Protein AF-A0A535QFC2-F1 (afdb_monomer_lite)

Radius of gyration: 50.83 Å; chains: 1; bounding box: 88×90×139 Å

Structure (mmCIF, N/CA/C/O backbone):
data_AF-A0A535QFC2-F1
#
_entry.id   AF-A0A535QFC2-F1
#
loop_
_atom_site.group_PDB
_atom_site.id
_atom_site.type_symbol
_atom_site.label_atom_id
_atom_site.label_alt_id
_atom_site.label_comp_id
_atom_site.label_asym_id
_atom_site.label_entity_id
_atom_site.label_seq_id
_atom_site.pdbx_PDB_ins_code
_atom_site.Cartn_x
_atom_site.Cartn_y
_atom_site.Cartn_z
_atom_site.occupancy
_atom_site.B_iso_or_equiv
_atom_site.auth_seq_id
_atom_site.auth_comp_id
_atom_site.auth_asym_id
_atom_site.auth_atom_id
_atom_site.pdbx_PDB_model_num
ATOM 1 N N . MET A 1 1 ? 22.454 36.620 35.838 1.00 45.84 1 MET A N 1
ATOM 2 C CA . MET A 1 1 ? 21.691 35.402 35.489 1.00 45.84 1 MET A CA 1
ATOM 3 C C . MET A 1 1 ? 22.697 34.265 35.362 1.00 45.84 1 MET A C 1
ATOM 5 O O . MET A 1 1 ? 23.388 34.184 34.358 1.00 45.84 1 MET A O 1
ATOM 9 N N . SER A 1 2 ? 22.890 33.493 36.435 1.00 39.50 2 SER A N 1
ATOM 10 C CA . SER A 1 2 ? 23.859 32.388 36.482 1.00 39.50 2 SER A CA 1
ATOM 11 C C . SER A 1 2 ? 23.284 31.151 35.800 1.00 39.50 2 SER A C 1
ATOM 13 O O . SER A 1 2 ? 22.205 30.698 36.181 1.00 39.50 2 SER A O 1
ATOM 15 N N . LEU A 1 3 ? 24.011 30.582 34.835 1.00 44.97 3 LEU A N 1
ATOM 16 C CA . LEU A 1 3 ? 23.719 29.242 34.333 1.00 44.97 3 LEU A CA 1
ATOM 17 C C . LEU A 1 3 ? 24.035 28.217 35.428 1.00 44.97 3 LEU A C 1
ATOM 19 O O . LEU A 1 3 ? 25.185 28.054 35.836 1.00 44.97 3 LEU A O 1
ATOM 23 N N . ARG A 1 4 ? 22.996 27.525 35.904 1.00 45.00 4 ARG A N 1
ATOM 24 C CA . ARG A 1 4 ? 23.126 26.306 36.707 1.00 45.00 4 ARG A CA 1
ATOM 25 C C . ARG A 1 4 ? 23.745 25.209 35.842 1.00 45.00 4 ARG A C 1
ATOM 27 O O . ARG A 1 4 ? 23.166 24.823 34.832 1.00 45.00 4 ARG A O 1
ATOM 34 N N . GLN A 1 5 ? 24.888 24.688 36.274 1.00 43.81 5 GLN A N 1
ATOM 35 C CA . GLN A 1 5 ? 25.444 23.427 35.791 1.00 43.81 5 GLN A CA 1
ATOM 36 C C . GLN A 1 5 ? 24.537 22.272 36.247 1.00 43.81 5 GLN A C 1
ATOM 38 O O . GLN A 1 5 ? 24.224 22.162 37.432 1.00 43.81 5 GLN A O 1
ATOM 43 N N . GLN A 1 6 ? 24.103 21.427 35.310 1.00 44.97 6 GLN A N 1
ATOM 44 C CA . GLN A 1 6 ? 23.508 20.121 35.604 1.00 44.97 6 GLN A CA 1
ATOM 45 C C . GLN A 1 6 ? 24.644 19.103 35.811 1.00 44.97 6 GLN A C 1
ATOM 47 O O . GLN A 1 6 ? 25.472 18.955 34.912 1.00 44.97 6 GLN A O 1
ATOM 52 N N . PRO A 1 7 ? 24.722 18.398 36.952 1.00 44.94 7 PRO A N 1
ATOM 53 C CA . PRO A 1 7 ? 25.646 17.283 37.119 1.00 44.94 7 PRO A CA 1
ATOM 54 C C . PRO A 1 7 ? 24.982 15.975 36.661 1.00 44.94 7 PRO A C 1
ATOM 56 O O . PRO A 1 7 ? 23.850 15.704 37.057 1.00 44.94 7 PRO A O 1
ATOM 59 N N . GLY A 1 8 ? 25.682 15.143 35.875 1.00 55.81 8 GLY A N 1
ATOM 60 C CA . GLY A 1 8 ? 25.287 13.732 35.729 1.00 55.81 8 GLY A CA 1
ATOM 61 C C . GLY A 1 8 ? 25.440 13.030 34.376 1.00 55.81 8 GLY A C 1
ATOM 62 O O . GLY A 1 8 ? 24.736 12.048 34.170 1.00 55.81 8 GLY A O 1
ATOM 63 N N . VAL A 1 9 ? 26.328 13.450 33.466 1.00 53.16 9 VAL A N 1
ATOM 64 C CA . VAL A 1 9 ? 26.650 12.634 32.274 1.00 53.16 9 VAL A CA 1
ATOM 65 C C . VAL A 1 9 ? 28.006 11.948 32.477 1.00 53.16 9 VAL A C 1
ATOM 67 O O . VAL A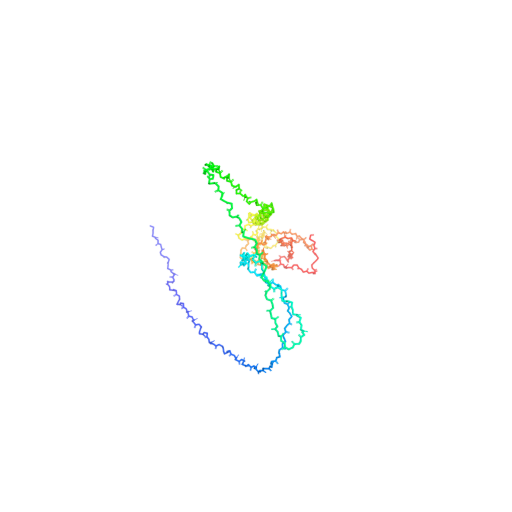 1 9 ? 29.020 12.646 32.530 1.00 53.16 9 VAL A O 1
ATOM 70 N N . PRO A 1 10 ? 28.074 10.612 32.613 1.00 50.28 10 PRO A N 1
ATOM 71 C CA . PRO A 1 10 ? 29.351 9.907 32.629 1.00 50.28 10 PRO A CA 1
ATOM 72 C C . PRO A 1 10 ? 30.029 10.015 31.252 1.00 50.28 10 PRO A C 1
ATOM 74 O O . PRO A 1 10 ? 29.463 9.631 30.234 1.00 50.28 10 PRO A O 1
ATOM 77 N N . THR A 1 11 ? 31.256 10.539 31.221 1.00 58.59 11 THR A N 1
ATOM 78 C CA . THR A 1 11 ? 32.071 10.784 30.013 1.00 58.59 11 THR A CA 1
ATOM 79 C C . THR A 1 11 ? 32.926 9.587 29.584 1.00 58.59 11 THR A C 1
ATOM 81 O O . THR A 1 11 ? 33.868 9.740 28.808 1.00 58.59 11 THR A O 1
ATOM 84 N N . THR A 1 12 ? 32.604 8.379 30.047 1.00 49.06 12 THR A N 1
ATOM 85 C CA . THR A 1 12 ? 33.415 7.187 29.776 1.00 49.06 12 THR A CA 1
ATOM 86 C C . THR A 1 12 ? 32.622 6.187 28.947 1.00 49.06 12 THR A C 1
ATOM 88 O O . THR A 1 12 ? 31.741 5.497 29.454 1.00 49.06 12 THR A O 1
ATOM 91 N N . PHE A 1 13 ? 32.956 6.099 27.660 1.00 47.53 13 PHE A N 1
ATOM 92 C CA . PHE A 1 13 ? 32.515 5.004 26.800 1.00 47.53 13 PHE A CA 1
ATOM 93 C C . PHE A 1 13 ? 33.152 3.686 27.281 1.00 47.53 13 PHE A C 1
ATOM 95 O O . PHE A 1 13 ? 34.358 3.672 27.548 1.00 47.53 13 PHE A O 1
ATOM 102 N N . PRO A 1 14 ? 32.404 2.573 27.386 1.00 53.91 14 PRO A N 1
ATOM 103 C CA . PRO A 1 14 ? 33.004 1.279 27.690 1.00 53.91 14 PRO A CA 1
ATOM 104 C C . PRO A 1 14 ? 33.952 0.850 26.554 1.00 53.91 14 PRO A C 1
ATOM 106 O O . PRO A 1 14 ? 33.694 1.161 25.385 1.00 53.91 14 PRO A O 1
ATOM 109 N N . PRO A 1 15 ? 35.051 0.134 26.858 1.00 48.47 15 PRO A N 1
ATOM 110 C CA . PRO A 1 15 ? 35.967 -0.345 25.833 1.00 48.47 15 PRO A CA 1
ATOM 111 C C . PRO A 1 15 ? 35.240 -1.297 24.875 1.00 48.47 15 PRO A C 1
ATOM 113 O O . PRO A 1 15 ? 34.571 -2.240 25.298 1.00 48.47 15 PRO A O 1
ATOM 116 N N . ARG A 1 16 ? 35.388 -1.049 23.567 1.00 43.00 16 ARG A N 1
ATOM 117 C CA . ARG A 1 16 ? 34.938 -1.957 22.506 1.00 43.00 16 ARG A CA 1
ATOM 118 C C . ARG A 1 16 ? 35.621 -3.312 22.696 1.00 43.00 16 ARG A C 1
ATOM 120 O O . ARG A 1 16 ? 36.822 -3.432 22.472 1.00 43.00 16 ARG A O 1
ATOM 127 N N . TYR A 1 17 ? 34.853 -4.331 23.064 1.00 42.38 17 TYR A N 1
ATOM 128 C CA . TYR A 1 17 ? 35.299 -5.716 22.976 1.00 42.38 17 TYR A CA 1
ATOM 129 C C . TYR A 1 17 ? 35.333 -6.106 21.492 1.00 42.38 17 TYR A C 1
ATOM 131 O O . TYR A 1 17 ? 34.324 -6.483 20.904 1.00 42.38 17 TYR A O 1
ATOM 139 N N . THR A 1 18 ? 36.490 -5.976 20.847 1.00 47.78 18 THR A N 1
ATOM 140 C CA . THR A 1 18 ? 36.739 -6.635 19.561 1.00 47.78 18 THR A CA 1
ATOM 141 C C . THR A 1 18 ? 37.086 -8.088 19.840 1.00 47.78 18 THR A C 1
ATOM 143 O O . THR A 1 18 ? 38.256 -8.442 19.986 1.00 47.78 18 THR A O 1
ATOM 146 N N . GLN A 1 19 ? 36.071 -8.941 19.937 1.00 41.81 19 GLN A N 1
ATOM 147 C CA . GLN A 1 19 ? 36.279 -10.381 19.901 1.00 41.81 19 GLN A CA 1
ATOM 148 C C . GLN A 1 19 ? 36.533 -10.775 18.440 1.00 41.81 19 GLN A C 1
ATOM 150 O O . GLN A 1 19 ? 35.609 -10.957 17.652 1.00 41.81 19 GLN A O 1
ATOM 155 N N . ARG A 1 20 ? 37.809 -10.849 18.044 1.00 39.12 20 ARG A N 1
ATOM 156 C CA . ARG A 1 20 ? 38.205 -11.557 16.821 1.00 39.12 20 ARG A CA 1
ATOM 157 C C . ARG A 1 20 ? 37.915 -13.036 17.063 1.00 39.12 20 ARG A C 1
ATOM 159 O O . ARG A 1 20 ? 38.663 -13.699 17.775 1.00 39.12 20 ARG A O 1
ATOM 166 N N . ALA A 1 21 ? 36.815 -13.537 16.512 1.00 41.53 21 ALA A N 1
ATOM 167 C CA . ALA A 1 21 ? 36.605 -14.969 16.397 1.00 41.53 21 ALA A CA 1
ATOM 168 C C . ALA A 1 21 ? 37.690 -15.530 15.466 1.00 41.53 21 ALA A C 1
ATOM 170 O O . ALA A 1 21 ? 37.762 -15.173 14.290 1.00 41.53 21 ALA A O 1
ATOM 171 N N . THR A 1 22 ? 38.572 -16.365 16.008 1.00 43.81 22 THR A N 1
ATOM 172 C CA . THR A 1 22 ? 39.478 -17.187 15.209 1.00 43.81 22 THR A CA 1
ATOM 173 C C . THR A 1 22 ? 38.619 -18.207 14.473 1.00 43.81 22 THR A C 1
ATOM 175 O O . THR A 1 22 ? 38.091 -19.130 15.089 1.00 43.81 22 THR A O 1
ATOM 178 N N . VAL A 1 23 ? 38.430 -18.018 13.167 1.00 41.94 23 VAL A N 1
ATOM 179 C CA . VAL A 1 23 ? 37.814 -19.033 12.308 1.00 41.94 23 VAL A CA 1
ATOM 180 C C . VAL A 1 23 ? 38.771 -20.221 12.276 1.00 41.94 23 VAL A C 1
ATOM 182 O O . VAL A 1 23 ? 39.882 -20.130 11.757 1.00 41.94 23 VAL A O 1
ATOM 185 N N . ARG A 1 24 ? 38.356 -21.311 12.918 1.00 34.09 24 ARG A N 1
ATOM 186 C CA . ARG A 1 24 ? 38.995 -22.622 12.832 1.00 34.09 24 ARG A CA 1
ATOM 187 C C . ARG A 1 24 ? 38.741 -23.155 11.414 1.00 34.09 24 ARG A C 1
ATOM 189 O O . ARG A 1 24 ? 37.575 -23.179 11.025 1.00 34.09 24 ARG A O 1
ATOM 196 N N . PRO A 1 25 ? 39.766 -23.547 10.638 1.00 40.94 25 PRO A N 1
ATOM 197 C CA . PRO A 1 25 ? 39.540 -24.250 9.383 1.00 40.94 25 PRO A CA 1
ATOM 198 C C . PRO A 1 25 ? 38.796 -25.546 9.695 1.00 40.94 25 PRO A C 1
ATOM 200 O O . PRO A 1 25 ? 39.191 -26.287 10.595 1.00 40.94 25 PRO A O 1
ATOM 203 N N . GLN A 1 26 ? 37.672 -25.742 9.021 1.00 41.34 26 GLN A N 1
ATOM 204 C CA . GLN A 1 26 ? 36.882 -26.957 9.084 1.00 41.34 26 GLN A CA 1
ATOM 205 C C . GLN A 1 26 ? 37.482 -27.910 8.051 1.00 41.34 26 GLN A C 1
ATOM 207 O O . GLN A 1 26 ? 37.656 -27.516 6.898 1.00 41.34 26 GLN A O 1
ATOM 212 N N . ASP A 1 27 ? 37.869 -29.097 8.513 1.00 40.25 27 ASP A N 1
ATOM 213 C CA . ASP A 1 27 ? 38.464 -30.162 7.715 1.00 40.25 27 ASP A CA 1
ATOM 214 C C . ASP A 1 27 ? 37.590 -30.443 6.482 1.00 40.25 27 ASP A C 1
ATOM 216 O O . ASP A 1 27 ? 36.407 -30.765 6.594 1.00 40.25 27 ASP A O 1
ATOM 220 N N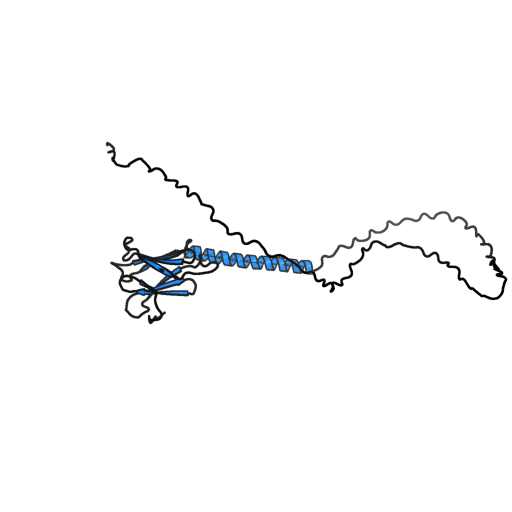 . THR A 1 28 ? 38.161 -30.233 5.298 1.00 40.25 28 THR A N 1
ATOM 221 C CA . THR A 1 28 ? 37.613 -30.703 4.029 1.00 40.25 28 THR A CA 1
ATOM 222 C C . THR A 1 28 ? 38.045 -32.147 3.865 1.00 40.25 28 THR A C 1
ATOM 224 O O . THR A 1 28 ? 39.222 -32.399 3.611 1.00 40.25 28 THR A O 1
ATOM 227 N N . ASP A 1 29 ? 37.105 -33.072 4.035 1.00 42.94 29 ASP A N 1
ATOM 228 C CA . ASP A 1 29 ? 37.303 -34.469 3.673 1.00 42.94 29 ASP A CA 1
ATOM 229 C C . ASP A 1 29 ? 37.533 -34.563 2.157 1.00 42.94 29 ASP A C 1
ATOM 231 O O . ASP A 1 29 ? 36.712 -34.145 1.337 1.00 42.94 29 ASP A O 1
ATOM 235 N N . GLU A 1 30 ? 38.721 -35.052 1.819 1.00 41.81 30 GLU A N 1
ATOM 236 C CA . GLU A 1 30 ? 39.221 -35.336 0.483 1.00 41.81 30 GLU A CA 1
ATOM 237 C C . GLU A 1 30 ? 38.623 -36.669 -0.002 1.00 41.81 30 GLU A C 1
ATOM 239 O O . GLU A 1 30 ? 38.933 -37.725 0.550 1.00 41.81 30 GLU A O 1
ATOM 244 N N . GLU A 1 31 ? 37.796 -36.650 -1.052 1.00 41.88 31 GLU A N 1
ATOM 245 C CA . GLU A 1 31 ? 37.509 -37.847 -1.856 1.00 41.88 31 GLU A CA 1
ATOM 246 C C . GLU A 1 31 ? 38.276 -37.758 -3.188 1.00 41.88 31 GLU A C 1
ATOM 248 O O . GLU A 1 31 ? 37.936 -37.009 -4.103 1.00 41.88 31 GLU A O 1
ATOM 253 N N . GLU A 1 32 ? 39.371 -38.515 -3.226 1.00 49.53 32 GLU A N 1
ATOM 254 C CA . GLU A 1 32 ? 40.284 -38.814 -4.341 1.00 49.53 32 GLU A CA 1
ATOM 255 C C . GLU A 1 32 ? 39.769 -40.066 -5.125 1.00 49.53 32 GLU A C 1
ATOM 257 O O . GLU A 1 32 ? 38.772 -40.674 -4.731 1.00 49.53 32 GLU A O 1
ATOM 262 N N . PRO A 1 33 ? 40.359 -40.471 -6.269 1.00 48.19 33 PRO A N 1
ATOM 263 C CA . PRO A 1 33 ? 39.671 -40.581 -7.550 1.00 48.19 33 PRO A CA 1
ATOM 264 C C . PRO A 1 33 ? 39.636 -42.023 -8.094 1.00 48.19 33 PRO A C 1
ATOM 266 O O . PRO A 1 33 ? 40.366 -42.908 -7.650 1.00 48.19 33 PRO A O 1
ATOM 269 N N . TYR A 1 34 ? 38.857 -42.254 -9.153 1.00 41.78 34 TYR A N 1
ATOM 270 C CA . TYR A 1 34 ? 38.936 -43.494 -9.933 1.00 41.78 34 TYR A CA 1
ATOM 271 C C . TYR A 1 34 ? 39.256 -43.188 -11.406 1.00 41.78 34 TYR A C 1
ATOM 273 O O . TYR A 1 34 ? 38.403 -42.708 -12.149 1.00 41.78 34 TYR A O 1
ATOM 281 N N . GLY A 1 35 ? 40.499 -43.472 -11.816 1.00 36.59 35 GLY A N 1
ATOM 282 C CA . GLY A 1 35 ? 40.846 -43.882 -13.191 1.00 36.59 35 GLY A CA 1
ATOM 283 C C . GLY A 1 35 ? 40.637 -45.402 -13.337 1.00 36.59 35 GLY A C 1
ATOM 284 O O . GLY A 1 35 ? 40.524 -46.090 -12.325 1.00 36.59 35 GLY A O 1
ATOM 285 N N . TYR A 1 36 ? 40.555 -46.027 -14.512 1.00 41.72 36 TYR A N 1
ATOM 286 C CA . TYR A 1 36 ? 41.182 -45.747 -15.806 1.00 41.72 36 TYR A CA 1
ATOM 287 C C . TYR A 1 36 ? 40.453 -46.508 -16.952 1.00 41.72 36 TYR A C 1
ATOM 289 O O . TYR A 1 36 ? 39.884 -47.570 -16.709 1.00 41.72 36 TYR A O 1
ATOM 297 N N . ASP A 1 37 ? 40.585 -45.954 -18.168 1.00 45.06 37 ASP A N 1
ATOM 298 C CA . ASP A 1 37 ? 40.720 -46.567 -19.512 1.00 45.06 37 ASP A CA 1
ATOM 299 C C . ASP A 1 37 ? 39.597 -47.374 -20.196 1.00 45.06 37 ASP A C 1
ATOM 301 O O . ASP A 1 37 ? 39.159 -48.408 -19.707 1.00 45.06 37 ASP A O 1
ATOM 305 N N . GLN A 1 38 ? 39.248 -46.970 -21.432 1.00 40.25 38 GLN A N 1
ATOM 306 C CA . GLN A 1 38 ? 39.580 -47.726 -22.658 1.00 40.25 38 GLN A CA 1
ATOM 307 C C . GLN A 1 38 ? 39.243 -46.899 -23.920 1.00 40.25 38 GLN A C 1
ATOM 309 O O . GLN A 1 38 ? 38.146 -46.364 -24.066 1.00 40.25 38 GLN A O 1
ATOM 314 N N . GLU A 1 39 ? 40.212 -46.835 -24.830 1.00 47.03 39 GLU A N 1
ATOM 315 C CA . GLU A 1 39 ? 40.135 -46.370 -26.218 1.00 47.03 39 GLU A CA 1
ATOM 316 C C . GLU A 1 39 ? 39.015 -47.057 -27.025 1.00 47.03 39 GLU A C 1
ATOM 318 O O . GLU A 1 39 ? 38.857 -48.277 -26.960 1.00 47.03 39 GLU A O 1
ATOM 323 N N . ALA A 1 40 ? 38.319 -46.286 -27.862 1.00 45.34 40 ALA A N 1
ATOM 324 C CA . ALA A 1 40 ? 37.764 -46.762 -29.124 1.00 45.34 40 ALA A CA 1
ATOM 325 C C . ALA A 1 40 ? 37.635 -45.570 -30.082 1.00 45.34 40 ALA A C 1
ATOM 327 O O . ALA A 1 40 ? 36.964 -44.583 -29.774 1.00 45.34 40 ALA A O 1
ATOM 328 N N . ASP A 1 41 ? 38.350 -45.684 -31.202 1.00 48.41 41 ASP A N 1
ATOM 329 C CA . ASP A 1 41 ? 38.116 -44.975 -32.457 1.00 48.41 41 ASP A CA 1
ATOM 330 C C . ASP A 1 41 ? 36.620 -44.855 -32.754 1.00 48.41 41 ASP A C 1
ATOM 332 O O . ASP A 1 41 ? 35.898 -45.820 -32.536 1.00 48.41 41 ASP A O 1
ATOM 336 N N . ASP A 1 42 ? 36.204 -43.720 -33.314 1.00 48.97 42 ASP A N 1
ATOM 337 C CA . ASP A 1 42 ? 35.115 -43.651 -34.291 1.00 48.97 42 ASP A CA 1
ATOM 338 C C . ASP A 1 42 ? 35.266 -42.348 -35.086 1.00 48.97 42 ASP A C 1
ATOM 340 O O . ASP A 1 42 ? 34.867 -41.249 -34.687 1.00 48.97 42 ASP A O 1
ATOM 344 N N . ASP A 1 43 ? 35.923 -42.504 -36.226 1.00 47.75 43 ASP A N 1
ATOM 345 C CA . ASP A 1 43 ? 36.102 -41.503 -37.256 1.00 47.75 43 ASP A CA 1
ATOM 346 C C . ASP A 1 43 ? 34.785 -41.182 -37.979 1.00 47.75 43 ASP A C 1
ATOM 348 O O . ASP A 1 43 ? 33.907 -42.028 -38.139 1.00 47.75 43 ASP A O 1
ATOM 352 N N . ALA A 1 44 ? 34.794 -40.002 -38.603 1.00 46.06 44 ALA A N 1
ATOM 353 C CA . ALA A 1 44 ? 34.105 -39.672 -39.852 1.00 46.06 44 ALA A CA 1
ATOM 354 C C . ALA A 1 44 ? 32.604 -39.331 -39.799 1.00 46.06 44 ALA A C 1
ATOM 356 O O . ALA A 1 44 ? 31.795 -40.066 -39.262 1.00 46.06 44 ALA A O 1
ATOM 357 N N . TYR A 1 45 ? 32.282 -38.186 -40.415 1.00 46.47 45 TYR A N 1
ATOM 358 C CA . TYR A 1 45 ? 31.112 -37.812 -41.238 1.00 46.47 45 TYR A CA 1
ATOM 359 C C . TYR A 1 45 ? 30.945 -36.288 -41.075 1.00 46.47 45 TYR A C 1
ATOM 361 O O . TYR A 1 45 ? 30.437 -35.798 -40.076 1.00 46.47 45 TYR A O 1
ATOM 369 N N . ASP A 1 46 ? 31.632 -35.488 -41.890 1.00 48.09 46 ASP A N 1
ATOM 370 C CA . ASP A 1 46 ? 31.164 -34.965 -43.188 1.00 48.09 46 ASP A CA 1
ATOM 371 C C . ASP A 1 46 ? 30.785 -33.482 -43.047 1.00 48.09 46 ASP A C 1
ATOM 373 O O . ASP A 1 46 ? 29.641 -33.143 -42.766 1.00 48.09 46 ASP A O 1
ATOM 377 N N . ASP A 1 47 ? 31.741 -32.586 -43.309 1.00 51.56 47 ASP A N 1
ATOM 378 C CA . ASP A 1 47 ? 31.417 -31.213 -43.711 1.00 51.56 47 ASP A CA 1
ATOM 379 C C . ASP A 1 47 ? 32.092 -30.901 -45.053 1.00 51.56 47 ASP A C 1
ATOM 381 O O . ASP A 1 47 ? 33.211 -30.396 -45.177 1.00 51.56 47 ASP A O 1
ATOM 385 N N . TYR A 1 48 ? 31.366 -31.297 -46.096 1.00 49.59 48 TYR A N 1
ATOM 386 C CA . TYR A 1 48 ? 31.633 -31.055 -47.503 1.00 49.59 48 TYR A CA 1
ATOM 387 C C . TYR A 1 48 ? 31.230 -29.616 -47.867 1.00 49.59 48 TYR A C 1
ATOM 389 O O . TYR A 1 48 ? 30.139 -29.362 -48.374 1.00 49.59 48 TYR A O 1
ATOM 397 N N . TYR A 1 49 ? 32.132 -28.656 -47.660 1.00 50.84 49 TYR A N 1
ATOM 398 C CA . TYR A 1 49 ? 32.103 -27.382 -48.385 1.00 50.84 49 TYR A CA 1
ATOM 399 C C . TYR A 1 49 ? 33.446 -27.176 -49.094 1.00 50.84 49 TYR A C 1
ATOM 401 O O . TYR A 1 49 ? 34.478 -27.082 -48.429 1.00 50.84 49 TYR A O 1
ATOM 409 N N . PRO A 1 50 ? 33.494 -27.080 -50.438 1.00 56.66 50 PRO A N 1
ATOM 410 C CA . PRO A 1 50 ? 34.749 -26.808 -51.119 1.00 56.66 50 PRO A CA 1
ATOM 411 C C . PRO A 1 50 ? 35.204 -25.375 -50.818 1.00 56.66 50 PRO A C 1
ATOM 413 O O . PRO A 1 50 ? 34.600 -24.395 -51.266 1.00 56.66 50 PRO A O 1
ATOM 416 N N . SER A 1 51 ? 36.310 -25.260 -50.083 1.00 57.62 51 SER A N 1
ATOM 417 C CA . SER A 1 51 ? 37.074 -24.027 -49.912 1.00 57.62 51 SER A CA 1
ATOM 418 C C . SER A 1 51 ? 37.379 -23.412 -51.280 1.00 57.62 51 SER A C 1
ATOM 420 O O . SER A 1 51 ? 38.057 -24.013 -52.115 1.00 57.62 51 SER A O 1
ATOM 422 N N . ARG A 1 52 ? 36.872 -22.201 -51.537 1.00 54.38 52 ARG A N 1
ATOM 423 C CA . ARG A 1 52 ? 37.195 -21.458 -52.762 1.00 54.38 52 ARG A CA 1
ATOM 424 C C . ARG A 1 52 ? 38.693 -21.150 -52.790 1.00 54.38 52 ARG A C 1
ATOM 426 O O . ARG A 1 52 ? 39.203 -20.468 -51.906 1.00 54.38 52 ARG A O 1
ATOM 433 N N . LEU A 1 53 ? 39.379 -21.621 -53.830 1.00 58.59 53 LEU A N 1
ATOM 434 C CA . LEU A 1 53 ? 40.781 -21.294 -54.088 1.00 58.59 53 LEU A CA 1
ATOM 435 C C . LEU A 1 53 ? 40.953 -19.785 -54.373 1.00 58.59 53 LEU A C 1
ATOM 437 O O . LEU A 1 53 ? 40.073 -19.171 -54.988 1.00 58.59 53 LEU A O 1
ATOM 441 N N . PRO A 1 54 ? 42.077 -19.171 -53.959 1.00 47.38 54 PRO A N 1
ATOM 442 C CA . PRO A 1 54 ? 42.350 -17.759 -54.205 1.00 47.38 54 PRO A CA 1
ATOM 443 C C . PRO A 1 54 ? 42.539 -17.459 -55.702 1.00 47.38 54 PRO A C 1
ATOM 445 O O . PRO A 1 54 ? 43.215 -18.177 -56.435 1.00 47.38 54 PRO A O 1
ATOM 448 N N . ASN A 1 55 ? 41.953 -16.346 -56.147 1.00 54.94 55 ASN A N 1
ATOM 449 C CA . ASN A 1 55 ? 41.801 -15.938 -57.551 1.00 54.94 55 ASN A CA 1
ATOM 450 C C . ASN A 1 55 ? 43.068 -15.316 -58.186 1.00 54.94 55 ASN A C 1
ATOM 452 O O . ASN A 1 55 ? 42.982 -14.408 -59.012 1.00 54.94 55 ASN A O 1
ATOM 456 N N . SER A 1 56 ? 44.263 -15.775 -57.815 1.00 52.16 56 SER A N 1
ATOM 457 C CA . SER A 1 56 ? 45.534 -15.202 -58.281 1.00 52.16 56 SER A CA 1
ATOM 458 C C . SER A 1 56 ? 46.379 -16.218 -59.051 1.00 52.16 56 SER A C 1
ATOM 460 O O . SER A 1 56 ? 47.477 -16.570 -58.632 1.00 52.16 56 SER A O 1
ATOM 462 N N . ALA A 1 57 ? 45.873 -16.696 -60.189 1.00 53.41 57 ALA A N 1
ATOM 463 C CA . ALA A 1 57 ? 46.671 -17.440 -61.166 1.00 53.41 57 ALA A CA 1
ATOM 464 C C . ALA A 1 57 ? 46.101 -17.293 -62.588 1.00 53.41 57 ALA A C 1
ATOM 466 O O . ALA A 1 57 ? 45.767 -18.272 -63.246 1.00 53.41 57 ALA A O 1
ATOM 467 N N . ILE A 1 58 ? 45.994 -16.059 -63.091 1.00 53.28 58 ILE A N 1
ATOM 468 C CA . ILE A 1 58 ? 45.838 -15.832 -64.535 1.00 53.28 58 ILE A CA 1
ATOM 469 C C . ILE A 1 58 ? 47.235 -15.612 -65.118 1.00 53.28 58 ILE A C 1
ATOM 471 O O . ILE A 1 58 ? 47.802 -14.524 -65.033 1.00 53.28 58 ILE A O 1
ATOM 475 N N . ARG A 1 59 ? 47.800 -16.674 -65.701 1.00 43.19 59 ARG A N 1
ATOM 476 C CA . ARG A 1 59 ? 49.006 -16.627 -66.534 1.00 43.19 59 ARG A CA 1
ATOM 477 C C . ARG A 1 59 ? 48.571 -16.627 -67.998 1.00 43.19 59 ARG A C 1
ATOM 479 O O . ARG A 1 59 ? 48.068 -17.632 -68.488 1.00 43.19 59 ARG A O 1
ATOM 486 N N . TRP A 1 60 ? 48.779 -15.523 -68.709 1.00 43.16 60 TRP A N 1
ATOM 487 C CA . TRP A 1 60 ? 48.599 -15.483 -70.161 1.00 43.16 60 TRP A CA 1
ATOM 488 C C . TRP A 1 60 ? 49.736 -16.262 -70.834 1.00 43.16 60 TRP A C 1
ATOM 490 O O . TRP A 1 60 ? 50.836 -15.744 -71.012 1.00 43.16 60 TRP A O 1
ATOM 500 N N . GLN A 1 61 ? 49.496 -17.528 -71.173 1.00 49.31 61 GLN A N 1
ATOM 501 C CA . GLN A 1 61 ? 50.382 -18.305 -72.040 1.00 49.31 61 GLN A CA 1
ATOM 502 C C . GLN A 1 61 ? 49.957 -18.089 -73.496 1.00 49.31 61 GLN A C 1
ATOM 504 O O . GLN A 1 61 ? 48.876 -18.502 -73.909 1.00 49.31 61 GLN A O 1
ATOM 509 N N . GLY A 1 62 ? 50.807 -17.414 -74.274 1.00 46.34 62 GLY A N 1
ATOM 510 C CA . GLY A 1 62 ? 50.646 -17.305 -75.720 1.00 46.34 62 GLY A CA 1
ATOM 511 C C . GLY A 1 62 ? 50.759 -18.684 -76.371 1.00 46.34 62 GLY A C 1
ATOM 512 O O . GLY A 1 62 ? 51.769 -19.369 -76.211 1.00 46.34 62 GLY A O 1
ATOM 513 N N . LEU A 1 63 ? 49.719 -19.097 -77.097 1.00 43.59 63 LEU A N 1
ATOM 514 C CA . LEU A 1 63 ? 49.744 -20.310 -77.906 1.00 43.59 63 LEU A CA 1
ATOM 515 C C . LEU A 1 63 ? 50.677 -20.107 -79.111 1.00 43.59 63 LEU A C 1
ATOM 517 O O . LEU A 1 63 ? 50.258 -19.590 -80.143 1.00 43.59 63 LEU A O 1
ATOM 521 N N . THR A 1 64 ? 51.919 -20.578 -79.011 1.00 45.53 64 THR A N 1
ATOM 522 C CA . THR A 1 64 ? 52.678 -21.012 -80.192 1.00 45.53 64 THR A CA 1
ATOM 523 C C . THR A 1 64 ? 52.408 -22.497 -80.374 1.00 45.53 64 THR A C 1
ATOM 525 O O . THR A 1 64 ? 52.980 -23.352 -79.702 1.00 45.53 64 THR A O 1
ATOM 528 N N . SER A 1 65 ? 51.479 -22.805 -81.268 1.00 48.06 65 SER A N 1
ATOM 529 C CA . SER A 1 65 ? 51.196 -24.156 -81.723 1.00 48.06 65 SER A CA 1
ATOM 530 C C . SER A 1 65 ? 52.296 -24.632 -82.674 1.00 48.06 65 SER A C 1
ATOM 532 O O . SER A 1 65 ? 52.580 -23.977 -83.675 1.00 48.06 65 SER A O 1
ATOM 534 N N . LYS A 1 66 ? 52.899 -25.788 -82.368 1.00 47.28 66 LYS A N 1
ATOM 535 C CA . LYS A 1 66 ? 53.314 -26.827 -83.334 1.00 47.28 66 LYS A CA 1
ATOM 536 C C . LYS A 1 66 ? 53.911 -28.024 -82.588 1.00 47.28 66 LYS A C 1
ATOM 538 O O . LYS A 1 66 ? 55.106 -28.083 -82.325 1.00 47.28 66 LYS A O 1
ATOM 543 N N . GLN A 1 67 ? 53.059 -28.994 -82.265 1.00 43.41 67 GLN A N 1
ATOM 544 C CA . GLN A 1 67 ? 53.495 -30.366 -82.000 1.00 43.41 67 GLN A CA 1
ATOM 545 C C . GLN A 1 67 ? 53.765 -31.067 -83.343 1.00 43.41 67 GLN A C 1
ATOM 547 O O . GLN A 1 67 ? 52.931 -30.962 -84.246 1.00 43.41 67 GLN A O 1
ATOM 552 N N . PRO A 1 68 ? 54.886 -31.789 -83.512 1.00 46.78 68 PRO A N 1
ATOM 553 C CA . PRO A 1 68 ? 55.068 -32.662 -84.663 1.00 46.78 68 PRO A CA 1
ATOM 554 C C . PRO A 1 68 ? 54.226 -33.938 -84.499 1.00 46.78 68 PRO A C 1
ATOM 556 O O . PRO A 1 68 ? 54.344 -34.653 -83.505 1.00 46.78 68 PRO A O 1
ATOM 559 N N . GLN A 1 69 ? 53.378 -34.235 -85.487 1.00 44.66 69 GLN A N 1
ATOM 560 C CA . GLN A 1 69 ? 52.662 -35.509 -85.579 1.00 44.66 69 GLN A CA 1
ATOM 561 C C . GLN A 1 69 ? 53.649 -36.638 -85.913 1.00 44.66 69 GLN A C 1
ATOM 563 O O . GLN A 1 69 ? 54.241 -36.664 -86.990 1.00 44.66 69 GLN A O 1
ATOM 568 N N . HIS A 1 70 ? 53.817 -37.581 -84.986 1.00 43.72 70 HIS A N 1
ATOM 569 C CA . HIS A 1 70 ? 54.515 -38.842 -85.221 1.00 43.72 70 HIS A CA 1
ATOM 570 C C . HIS A 1 70 ? 53.575 -39.817 -85.939 1.00 43.72 70 HIS A C 1
ATOM 572 O O . HIS A 1 70 ? 52.615 -40.299 -85.343 1.00 43.72 70 HIS A O 1
ATOM 578 N N . VAL A 1 71 ? 53.870 -40.151 -87.196 1.00 49.28 71 VAL A N 1
ATOM 579 C CA . VAL A 1 71 ? 53.254 -41.301 -87.873 1.00 49.28 71 VAL A CA 1
ATOM 580 C C . VAL A 1 71 ? 54.286 -42.422 -87.903 1.00 49.28 71 VAL A C 1
ATOM 582 O O . VAL A 1 71 ? 55.274 -42.364 -88.632 1.00 49.28 71 VAL A O 1
ATOM 585 N N . VAL A 1 72 ? 54.078 -43.423 -87.050 1.00 43.72 72 VAL A N 1
ATOM 586 C CA . VAL A 1 72 ? 54.871 -44.654 -87.005 1.00 43.72 72 VAL A CA 1
ATOM 587 C C . VAL A 1 72 ? 54.226 -45.650 -87.964 1.00 43.72 72 VAL A C 1
ATOM 589 O O . VAL A 1 72 ? 53.093 -46.066 -87.746 1.00 43.72 72 VAL A O 1
ATOM 592 N N . MET A 1 73 ? 54.943 -46.056 -89.010 1.00 43.28 73 MET A N 1
ATOM 593 C CA . MET A 1 73 ? 54.644 -47.297 -89.725 1.00 43.28 73 MET A CA 1
ATOM 594 C C . MET A 1 73 ? 55.799 -48.271 -89.500 1.00 43.28 73 MET A C 1
ATOM 596 O O . MET A 1 73 ? 56.956 -47.958 -89.776 1.00 43.28 73 MET A O 1
ATOM 600 N N . THR A 1 74 ? 55.473 -49.439 -88.953 1.00 44.06 74 THR A N 1
ATOM 601 C CA . THR A 1 74 ? 56.416 -50.510 -88.622 1.00 44.06 74 THR A CA 1
ATOM 602 C C . THR A 1 74 ? 56.398 -51.557 -89.725 1.00 44.06 74 THR A C 1
ATOM 604 O O . THR A 1 74 ? 55.413 -52.280 -89.808 1.00 44.06 74 THR A O 1
ATOM 607 N N . GLN A 1 75 ? 57.474 -51.692 -90.512 1.00 40.16 75 GLN A N 1
ATOM 608 C CA . GLN A 1 75 ? 57.819 -52.932 -91.230 1.00 40.16 75 GLN A CA 1
ATOM 609 C C . GLN A 1 75 ? 59.342 -53.022 -91.473 1.00 40.16 75 GLN A C 1
ATOM 611 O O . GLN A 1 75 ? 59.906 -52.158 -92.136 1.00 40.16 75 GLN A O 1
ATOM 616 N N . GLY A 1 76 ? 59.981 -54.096 -90.986 1.00 54.84 76 GLY A N 1
ATOM 617 C CA . GLY A 1 76 ? 61.239 -54.650 -91.528 1.00 54.84 76 GLY A CA 1
ATOM 618 C C . GLY A 1 76 ? 62.557 -53.924 -91.200 1.00 54.84 76 GLY A C 1
ATOM 619 O O . GLY A 1 76 ? 62.551 -52.748 -90.847 1.00 54.84 76 GLY A O 1
ATOM 620 N N . PRO A 1 77 ? 63.715 -54.616 -91.268 1.00 53.62 77 PRO A N 1
ATOM 621 C CA . PRO A 1 77 ? 64.848 -54.388 -90.372 1.00 53.62 77 PRO A CA 1
ATOM 622 C C . PRO A 1 77 ? 65.799 -53.280 -90.834 1.00 53.62 77 PRO A C 1
ATOM 624 O O . PRO A 1 77 ? 66.995 -53.406 -90.665 1.00 53.62 77 PRO A O 1
ATOM 627 N N . HIS A 1 78 ? 65.310 -52.176 -91.390 1.00 45.59 78 HIS A N 1
ATOM 628 C CA . HIS A 1 78 ? 66.109 -50.960 -91.545 1.00 45.59 78 HIS A CA 1
ATOM 629 C C . HIS A 1 78 ? 65.184 -49.745 -91.422 1.00 45.59 78 HIS A C 1
ATOM 631 O O . HIS A 1 78 ? 64.416 -49.429 -92.329 1.00 45.59 78 HIS A O 1
ATOM 637 N N . LYS A 1 79 ? 65.260 -49.039 -90.285 1.00 44.31 79 LYS A N 1
ATOM 638 C CA . LYS A 1 79 ? 64.618 -47.729 -90.100 1.00 44.31 79 LYS A CA 1
ATOM 639 C C . LYS A 1 79 ? 65.302 -46.717 -91.021 1.00 44.31 79 LYS A C 1
ATOM 641 O O . LYS A 1 79 ? 66.322 -46.136 -90.665 1.00 44.31 79 LYS A O 1
ATOM 646 N N . VAL A 1 80 ? 64.737 -46.491 -92.202 1.00 52.84 80 VAL A N 1
ATOM 647 C CA . VAL A 1 80 ? 65.139 -45.378 -93.067 1.00 52.84 80 VAL A CA 1
ATOM 648 C C . VAL A 1 80 ? 64.234 -44.192 -92.753 1.00 52.84 80 VAL A C 1
ATOM 650 O O . VAL A 1 80 ? 63.088 -44.129 -93.193 1.00 52.84 80 VAL A O 1
ATOM 653 N N . VAL A 1 81 ? 64.746 -43.238 -91.977 1.00 52.88 81 VAL A N 1
ATOM 654 C CA . VAL A 1 81 ? 64.079 -41.948 -91.770 1.00 52.88 81 VAL A CA 1
ATOM 655 C C . VAL A 1 81 ? 64.334 -41.092 -93.010 1.00 52.88 81 VAL A C 1
ATOM 657 O O . VAL A 1 81 ? 65.442 -40.606 -93.221 1.00 52.88 81 VAL A O 1
ATOM 660 N N . ARG A 1 82 ? 63.321 -40.926 -93.867 1.00 46.81 82 ARG A N 1
ATOM 661 C CA . ARG A 1 82 ? 63.379 -39.983 -94.994 1.00 46.81 82 ARG A CA 1
ATOM 662 C C . ARG A 1 82 ? 62.847 -38.623 -94.551 1.00 46.81 82 ARG A C 1
ATOM 664 O O . ARG A 1 82 ? 61.642 -38.448 -94.396 1.00 46.81 82 ARG A O 1
ATOM 671 N N . TYR A 1 83 ? 63.739 -37.649 -94.399 1.00 47.62 83 TYR A N 1
ATOM 672 C CA . TYR A 1 83 ? 63.367 -36.247 -94.215 1.00 47.62 83 TYR A CA 1
ATOM 673 C C . TYR A 1 83 ? 62.976 -35.644 -95.570 1.00 47.62 83 TYR A C 1
ATOM 675 O O . TYR A 1 83 ? 63.828 -35.418 -96.428 1.00 47.62 83 TYR A O 1
ATOM 683 N N . ARG A 1 84 ? 61.683 -35.381 -95.787 1.00 48.09 84 ARG A N 1
ATOM 684 C CA . ARG A 1 84 ? 61.225 -34.564 -96.919 1.00 48.09 84 ARG A CA 1
ATOM 685 C C . ARG A 1 84 ? 61.235 -33.100 -96.482 1.00 48.09 84 ARG A C 1
ATOM 687 O O . ARG A 1 84 ? 60.295 -32.637 -95.844 1.00 48.09 84 ARG A O 1
ATOM 694 N N . TYR A 1 85 ? 62.298 -32.376 -96.823 1.00 48.19 85 TYR A N 1
ATOM 695 C CA . TYR A 1 85 ? 62.327 -30.920 -96.691 1.00 48.19 85 TYR A CA 1
ATOM 696 C C . TYR A 1 85 ? 61.392 -30.308 -97.736 1.00 48.19 85 TYR A C 1
ATOM 698 O O . TYR A 1 85 ? 61.636 -30.397 -98.938 1.00 48.19 85 TYR A O 1
ATOM 706 N N . GLN A 1 86 ? 60.298 -29.706 -97.278 1.00 48.16 86 GLN A N 1
ATOM 707 C CA . GLN A 1 86 ? 59.430 -28.899 -98.125 1.00 48.16 86 GLN A CA 1
ATOM 708 C C . GLN A 1 86 ? 60.144 -27.569 -98.384 1.00 48.16 86 GLN A C 1
ATOM 710 O O . GLN A 1 86 ? 60.342 -26.780 -97.462 1.00 48.16 86 GLN A O 1
ATOM 715 N N . GLN A 1 87 ? 60.598 -27.354 -99.621 1.00 54.16 87 GLN A N 1
ATOM 716 C CA . GLN A 1 87 ? 61.221 -26.097 -100.032 1.00 54.16 87 GLN A CA 1
ATOM 717 C C . GLN A 1 87 ? 60.177 -24.979 -99.925 1.00 54.16 87 GLN A C 1
ATOM 719 O O . GLN A 1 87 ? 59.227 -24.916 -100.704 1.00 54.16 87 GLN A O 1
ATOM 724 N N . VAL A 1 88 ? 60.323 -24.130 -98.910 1.00 57.72 88 VAL A N 1
ATOM 725 C CA . VAL A 1 88 ? 59.542 -22.900 -98.763 1.00 57.72 88 VAL A CA 1
ATOM 726 C C . VAL A 1 88 ? 60.063 -21.910 -99.813 1.00 57.72 88 VAL A C 1
ATOM 728 O O . VAL A 1 88 ? 61.276 -21.695 -99.858 1.00 57.72 88 VAL A O 1
ATOM 731 N N . PRO A 1 89 ? 59.208 -21.311 -100.663 1.00 59.03 89 PRO A N 1
ATOM 732 C CA . PRO A 1 89 ? 59.654 -20.310 -101.626 1.00 59.03 89 PRO A CA 1
ATOM 733 C C . PRO A 1 89 ? 60.349 -19.147 -100.904 1.00 59.03 89 PRO A C 1
ATOM 735 O O . PRO A 1 89 ? 59.878 -18.740 -99.835 1.00 59.03 89 PRO A O 1
ATOM 738 N N . PRO A 1 90 ? 61.441 -18.583 -101.452 1.00 58.12 90 PRO A N 1
ATOM 739 C CA . PRO A 1 90 ? 62.085 -17.428 -100.849 1.00 58.12 90 PRO A CA 1
ATOM 740 C C . PRO A 1 90 ? 61.073 -16.286 -100.742 1.00 58.12 90 PRO A C 1
ATOM 742 O O . PRO A 1 90 ? 60.461 -15.860 -101.723 1.00 58.12 90 PRO A O 1
ATOM 745 N N . ARG A 1 91 ? 60.875 -15.817 -99.509 1.00 50.50 91 ARG A N 1
ATOM 746 C CA . ARG A 1 91 ? 60.029 -14.674 -99.179 1.00 50.50 91 ARG A CA 1
ATOM 747 C C . ARG A 1 91 ? 60.563 -13.460 -99.935 1.00 50.50 91 ARG A C 1
ATOM 749 O O . ARG A 1 91 ? 61.632 -12.962 -99.601 1.00 50.50 91 ARG A O 1
ATOM 756 N N . GLN A 1 92 ? 59.821 -12.981 -100.931 1.00 50.19 92 GLN A N 1
ATOM 757 C CA . GLN A 1 92 ? 60.078 -11.680 -101.541 1.00 50.19 92 GLN A CA 1
ATOM 758 C C . GLN A 1 92 ? 59.950 -10.614 -100.448 1.00 50.19 92 GLN A C 1
ATOM 760 O O . GLN A 1 92 ? 58.852 -10.278 -100.001 1.00 50.19 92 GLN A O 1
ATOM 765 N N . SER A 1 93 ? 61.081 -10.104 -99.972 1.00 51.53 93 SER A N 1
ATOM 766 C CA . SER A 1 93 ? 61.135 -8.890 -99.170 1.00 51.53 93 SER A CA 1
ATOM 767 C C . SER A 1 93 ? 60.780 -7.719 -100.077 1.00 51.53 93 SER A C 1
ATOM 769 O O . SER A 1 93 ? 61.634 -7.156 -100.754 1.00 51.53 93 SER A O 1
ATOM 771 N N . ARG A 1 94 ? 59.488 -7.382 -100.113 1.00 46.97 94 ARG A N 1
ATOM 772 C CA . ARG A 1 94 ? 59.002 -6.106 -100.632 1.00 46.97 94 ARG A CA 1
ATOM 773 C C . ARG A 1 94 ? 59.607 -5.009 -99.759 1.00 46.97 94 ARG A C 1
ATOM 775 O O . ARG A 1 94 ? 59.239 -4.890 -98.592 1.00 46.97 94 ARG A O 1
ATOM 782 N N . THR A 1 95 ? 60.542 -4.244 -100.309 1.00 53.56 95 THR A N 1
ATOM 783 C CA . THR A 1 95 ? 60.961 -2.951 -99.770 1.00 53.56 95 THR A CA 1
ATOM 784 C C . THR A 1 95 ? 59.700 -2.101 -99.622 1.00 53.56 95 THR A C 1
ATOM 786 O O . THR A 1 95 ? 59.064 -1.738 -100.609 1.00 53.56 95 THR A O 1
ATOM 789 N N . GLN A 1 96 ? 59.255 -1.885 -98.383 1.00 55.38 96 GLN A N 1
ATOM 790 C CA . GLN A 1 96 ? 58.287 -0.837 -98.094 1.00 55.38 96 GLN A CA 1
ATOM 791 C C . GLN A 1 96 ? 59.055 0.474 -98.167 1.00 55.38 96 GLN A C 1
ATOM 793 O O . GLN A 1 96 ? 59.927 0.719 -97.334 1.00 55.38 96 GLN A O 1
ATOM 798 N N . ASP A 1 97 ? 58.748 1.285 -99.176 1.00 53.66 97 ASP A N 1
ATOM 799 C CA . ASP A 1 97 ? 59.110 2.695 -99.174 1.00 53.66 97 ASP A CA 1
ATOM 800 C C . ASP A 1 97 ? 58.641 3.299 -97.847 1.00 53.66 97 ASP A C 1
ATOM 802 O O . ASP A 1 97 ? 57.476 3.162 -97.457 1.00 53.66 97 ASP A O 1
ATOM 806 N N . ALA A 1 98 ? 59.579 3.892 -97.111 1.00 57.88 98 ALA A N 1
ATOM 807 C CA . ALA A 1 98 ? 59.312 4.512 -95.828 1.00 57.88 98 ALA A CA 1
ATOM 808 C C . ALA A 1 98 ? 58.328 5.671 -96.033 1.00 57.88 98 ALA A C 1
ATOM 810 O O . ALA A 1 98 ? 58.696 6.740 -96.516 1.00 57.88 98 ALA A O 1
ATOM 811 N N . VAL A 1 99 ? 57.064 5.452 -95.674 1.00 60.69 99 VAL A N 1
ATOM 812 C CA . VAL A 1 99 ? 56.076 6.526 -95.581 1.00 60.69 99 VAL A CA 1
ATOM 813 C C . VAL A 1 99 ? 56.542 7.462 -94.458 1.00 60.69 99 VAL A C 1
ATOM 815 O O . VAL A 1 99 ? 56.767 6.981 -93.342 1.00 60.69 99 VAL A O 1
ATOM 818 N N . PRO A 1 100 ? 56.724 8.773 -94.707 1.00 63.78 100 PRO A N 1
ATOM 819 C CA . PRO A 1 100 ? 57.098 9.704 -93.651 1.00 63.78 100 PRO A CA 1
ATOM 820 C C . PRO A 1 100 ? 56.031 9.686 -92.544 1.00 63.78 100 PRO A C 1
ATOM 822 O O . PRO A 1 100 ? 54.838 9.586 -92.850 1.00 63.78 100 PRO A O 1
ATOM 825 N N . PRO A 1 101 ? 56.420 9.750 -91.257 1.00 60.09 101 PRO A N 1
ATOM 826 C CA . PRO A 1 101 ? 55.472 9.631 -90.162 1.00 60.09 101 PRO A CA 1
ATOM 827 C C . PRO A 1 101 ? 54.481 10.796 -90.205 1.00 60.09 101 PRO A C 1
ATOM 829 O O . PRO A 1 101 ? 54.845 11.957 -90.022 1.00 60.09 101 PRO A O 1
ATOM 832 N N . VAL A 1 102 ? 53.211 10.472 -90.443 1.00 61.97 102 VAL A N 1
ATOM 833 C CA . VAL A 1 102 ? 52.103 11.413 -90.280 1.00 61.97 102 VAL A CA 1
ATOM 834 C C . VAL A 1 102 ? 52.022 11.749 -88.786 1.00 61.97 102 VAL A C 1
ATOM 836 O O . VAL A 1 102 ? 51.955 10.816 -87.979 1.00 61.97 102 VAL A O 1
ATOM 839 N N . PRO A 1 103 ? 52.039 13.028 -88.369 1.00 60.47 103 PRO A N 1
ATOM 840 C CA . PRO A 1 103 ? 51.848 13.368 -86.968 1.00 60.47 103 PRO A CA 1
ATOM 841 C C . PRO A 1 103 ? 50.434 12.951 -86.552 1.00 60.47 103 PRO A C 1
ATOM 843 O O . PRO A 1 103 ? 49.441 13.587 -86.901 1.00 60.47 103 PRO A O 1
ATOM 846 N N . VAL A 1 104 ? 50.338 11.844 -85.817 1.00 63.22 104 VAL A N 1
ATOM 847 C CA . VAL A 1 104 ? 49.096 11.405 -85.185 1.00 63.22 104 VAL A CA 1
ATOM 848 C C . VAL A 1 104 ? 48.800 12.402 -84.072 1.00 63.22 104 VAL A C 1
ATOM 850 O O . VAL A 1 104 ? 49.452 12.384 -83.029 1.00 63.22 104 VAL A O 1
ATOM 853 N N . SER A 1 105 ? 47.828 13.292 -84.282 1.00 62.22 105 SER A N 1
ATOM 854 C CA . SER A 1 105 ? 47.263 14.083 -83.190 1.00 62.22 105 SER A CA 1
ATOM 855 C C . SER A 1 105 ? 46.682 13.119 -82.156 1.00 62.22 105 SER A C 1
ATOM 857 O O . SER A 1 105 ? 45.608 12.551 -82.355 1.00 62.22 105 SER A O 1
ATOM 859 N N . GLN A 1 106 ? 47.407 12.906 -81.057 1.00 63.72 106 GLN A N 1
ATOM 860 C CA . GLN A 1 106 ? 46.904 12.176 -79.901 1.00 63.72 106 GLN A CA 1
ATOM 861 C C . GLN A 1 106 ? 45.768 12.998 -79.298 1.00 63.72 106 GLN A C 1
ATOM 863 O O . GLN A 1 106 ? 45.981 13.939 -78.537 1.00 63.72 106 GLN A O 1
ATOM 868 N N . ARG A 1 107 ? 44.536 12.676 -79.690 1.00 62.53 107 ARG A N 1
ATOM 869 C CA . ARG A 1 107 ? 43.344 13.210 -79.042 1.00 62.53 107 ARG A CA 1
ATOM 870 C C . ARG A 1 107 ? 43.380 12.704 -77.593 1.00 62.53 107 ARG A C 1
ATOM 872 O O . ARG A 1 107 ? 43.467 11.487 -77.416 1.00 62.53 107 ARG A O 1
ATOM 879 N N . PRO A 1 108 ? 43.364 13.575 -76.568 1.00 63.28 108 PRO A N 1
ATOM 880 C CA . PRO A 1 108 ? 43.407 13.117 -75.186 1.00 63.28 108 PRO A CA 1
ATOM 881 C C . PRO A 1 108 ? 42.250 12.144 -74.944 1.00 63.28 108 PRO A C 1
ATOM 883 O O . PRO A 1 108 ? 41.105 12.428 -75.305 1.00 63.28 108 PRO A O 1
ATOM 886 N N . ALA A 1 109 ? 42.566 10.971 -74.390 1.00 66.56 109 ALA A N 1
ATOM 887 C CA . ALA A 1 109 ? 41.572 9.970 -74.042 1.00 66.56 109 ALA A CA 1
ATOM 888 C C . ALA A 1 109 ? 40.554 10.604 -73.086 1.00 66.56 109 ALA A C 1
ATOM 890 O O . ALA A 1 109 ? 40.929 11.144 -72.044 1.00 66.56 109 ALA A O 1
ATOM 891 N N . ALA A 1 110 ? 39.272 10.567 -73.454 1.00 70.25 110 ALA A N 1
ATOM 892 C CA . ALA A 1 110 ? 38.215 11.059 -72.584 1.00 70.25 110 ALA A CA 1
ATOM 893 C C . ALA A 1 110 ? 38.285 10.314 -71.234 1.00 70.25 110 ALA A C 1
ATOM 895 O O . ALA A 1 110 ? 38.451 9.087 -71.224 1.00 70.25 110 ALA A O 1
ATOM 896 N N . PRO A 1 111 ? 38.189 11.017 -70.091 1.00 69.81 111 PRO A N 1
ATOM 897 C CA . PRO A 1 111 ? 38.211 10.364 -68.792 1.00 69.81 111 PRO A CA 1
ATOM 898 C C . PRO A 1 111 ? 37.033 9.389 -68.705 1.00 69.81 111 PRO A C 1
ATOM 900 O O . PRO A 1 111 ? 35.883 9.764 -68.932 1.00 69.81 111 PRO A O 1
ATOM 903 N N . HIS A 1 112 ? 37.317 8.124 -68.386 1.00 65.38 112 HIS A N 1
ATOM 904 C CA . HIS A 1 112 ? 36.265 7.145 -68.135 1.00 65.38 112 HIS A CA 1
ATOM 905 C C . HIS A 1 112 ? 35.496 7.592 -66.884 1.00 65.38 112 HIS A C 1
ATOM 907 O O . HIS A 1 112 ? 36.129 7.819 -65.845 1.00 65.38 112 HIS A O 1
ATOM 913 N N . PRO A 1 113 ? 34.159 7.734 -66.937 1.00 66.50 113 PRO A N 1
ATOM 914 C CA . PRO A 1 113 ? 33.400 8.105 -65.757 1.00 66.50 113 PRO A CA 1
ATOM 915 C C . PRO A 1 113 ? 33.572 7.002 -64.709 1.00 66.50 113 PRO A C 1
ATOM 917 O O . PRO A 1 113 ? 33.222 5.842 -64.942 1.00 66.50 113 PRO A O 1
ATOM 920 N N . LYS A 1 114 ? 34.146 7.354 -63.552 1.00 68.12 114 LYS A N 1
ATOM 921 C CA . LYS A 1 114 ? 34.239 6.448 -62.402 1.00 68.12 114 LYS A CA 1
ATOM 922 C C . LYS A 1 114 ? 32.813 6.024 -62.047 1.00 68.12 114 LYS A C 1
ATOM 924 O O . LYS A 1 114 ? 31.986 6.873 -61.717 1.00 68.12 114 LYS A O 1
ATOM 929 N N . ARG A 1 115 ? 32.498 4.728 -62.160 1.00 65.31 115 ARG A N 1
ATOM 930 C CA . ARG A 1 115 ? 31.187 4.196 -61.765 1.00 65.31 115 ARG A CA 1
ATOM 931 C C . ARG A 1 115 ? 31.011 4.453 -60.272 1.00 65.31 115 ARG A C 1
ATOM 933 O O . ARG A 1 115 ? 31.671 3.820 -59.456 1.00 65.31 115 ARG A O 1
ATOM 940 N N . ALA A 1 116 ? 30.141 5.395 -59.927 1.00 67.69 116 ALA A N 1
ATOM 941 C CA . ALA A 1 116 ? 29.730 5.590 -58.549 1.00 67.69 116 ALA A CA 1
ATOM 942 C C . ALA A 1 116 ? 29.040 4.303 -58.079 1.00 67.69 116 ALA A C 1
ATOM 944 O O . ALA A 1 116 ? 28.060 3.864 -58.691 1.00 67.69 116 ALA A O 1
ATOM 945 N N . HIS A 1 117 ? 29.568 3.676 -57.028 1.00 68.75 117 HIS A N 1
ATOM 946 C CA . HIS A 1 117 ? 28.892 2.562 -56.379 1.00 68.75 117 HIS A CA 1
ATOM 947 C C . HIS A 1 117 ? 27.571 3.082 -55.812 1.00 68.75 117 HIS A C 1
ATOM 949 O O . HIS A 1 117 ? 27.550 3.873 -54.872 1.00 68.75 117 HIS A O 1
ATOM 955 N N . ARG A 1 118 ? 26.459 2.681 -56.433 1.00 78.81 118 ARG A N 1
ATOM 956 C CA . ARG A 1 118 ? 25.123 2.994 -55.934 1.00 78.81 118 ARG A CA 1
ATOM 957 C C . ARG A 1 118 ? 24.876 2.102 -54.730 1.00 78.81 118 ARG A C 1
ATOM 959 O O . ARG A 1 118 ? 24.880 0.880 -54.861 1.00 78.81 118 ARG A O 1
ATOM 966 N N . VAL A 1 119 ? 24.708 2.718 -53.568 1.00 82.06 119 VAL A N 1
ATOM 967 C CA . VAL A 1 119 ? 24.322 2.009 -52.349 1.00 82.06 119 VAL A CA 1
ATOM 968 C C . VAL A 1 119 ? 22.987 1.306 -52.614 1.00 82.06 119 VAL A C 1
ATOM 970 O O . VAL A 1 119 ? 22.073 1.896 -53.193 1.00 82.06 119 VAL A O 1
ATOM 973 N N . HIS A 1 120 ? 22.896 0.024 -52.258 1.00 85.88 120 HIS A N 1
ATOM 974 C CA . HIS A 1 120 ? 21.698 -0.774 -52.504 1.00 85.88 120 HIS A CA 1
ATOM 975 C C . HIS A 1 120 ? 20.535 -0.245 -51.650 1.00 85.88 120 HIS A C 1
ATOM 977 O O . HIS A 1 120 ? 20.722 0.032 -50.468 1.00 85.88 120 HIS A O 1
ATOM 983 N N . TRP A 1 121 ? 19.330 -0.128 -52.215 1.00 91.94 121 TRP A N 1
ATOM 984 C CA . TRP A 1 121 ? 18.165 0.466 -51.535 1.00 91.94 121 TRP A CA 1
ATOM 985 C C . TRP A 1 121 ? 17.821 -0.209 -50.192 1.00 91.94 121 TRP A C 1
ATOM 987 O O . TRP A 1 121 ? 17.379 0.455 -49.257 1.00 91.94 121 TRP A O 1
ATOM 997 N N . LEU A 1 122 ? 18.116 -1.509 -50.072 1.00 92.88 122 LEU A N 1
ATOM 998 C CA . LEU A 1 122 ? 17.984 -2.281 -48.830 1.00 92.88 122 LEU A CA 1
ATOM 999 C C . LEU A 1 122 ? 18.792 -1.707 -47.658 1.00 92.88 122 LEU A C 1
ATOM 1001 O O . LEU A 1 122 ? 18.395 -1.900 -46.518 1.00 92.88 122 LEU A O 1
ATOM 1005 N N . VAL A 1 123 ? 19.885 -0.978 -47.908 1.00 93.12 123 VAL A N 1
ATOM 1006 C CA . VAL A 1 123 ? 20.644 -0.298 -46.844 1.00 93.12 123 VAL A CA 1
ATOM 1007 C C . VAL A 1 123 ? 19.795 0.793 -46.199 1.00 93.12 123 VAL A C 1
ATOM 1009 O O . VAL A 1 123 ? 19.776 0.913 -44.978 1.00 93.12 123 VAL A O 1
ATOM 1012 N N . TYR A 1 124 ? 19.039 1.552 -46.995 1.00 93.75 124 TYR A N 1
ATOM 1013 C CA . TYR A 1 124 ? 18.142 2.580 -46.470 1.00 93.75 124 TYR A CA 1
ATOM 1014 C C . TYR A 1 124 ? 16.954 1.970 -45.730 1.00 93.75 124 TYR A C 1
ATOM 1016 O O . TYR A 1 124 ? 16.565 2.498 -44.691 1.00 93.75 124 TYR A O 1
ATOM 1024 N N . VAL A 1 125 ? 16.421 0.844 -46.217 1.00 94.62 125 VAL A N 1
ATOM 1025 C CA . VAL A 1 125 ? 15.353 0.094 -45.534 1.00 94.62 125 VAL A CA 1
ATOM 1026 C C . VAL A 1 125 ? 15.842 -0.483 -44.210 1.00 94.62 125 VAL A C 1
ATOM 1028 O O . VAL A 1 125 ? 15.189 -0.308 -43.190 1.00 94.62 125 VAL A O 1
ATOM 1031 N N . GLY A 1 126 ? 17.019 -1.112 -44.196 1.00 94.25 126 GLY A N 1
ATOM 1032 C CA . GLY A 1 126 ? 17.634 -1.622 -42.972 1.00 94.25 126 GLY A CA 1
ATOM 1033 C C . GLY A 1 126 ? 17.893 -0.506 -41.962 1.00 94.25 126 GLY A C 1
ATOM 1034 O O . GLY A 1 126 ? 17.555 -0.651 -40.792 1.00 94.25 126 GLY A O 1
ATOM 1035 N N . LEU A 1 127 ? 18.403 0.644 -42.419 1.00 96.00 127 LEU A N 1
ATOM 1036 C CA . LEU A 1 127 ? 18.625 1.812 -41.567 1.00 96.00 127 LEU A CA 1
ATOM 1037 C C . LEU A 1 127 ? 17.315 2.357 -40.983 1.00 96.00 127 LEU A C 1
ATOM 1039 O O . LEU A 1 127 ? 17.257 2.642 -39.790 1.00 96.00 127 LEU A O 1
ATOM 1043 N N . THR A 1 128 ? 16.256 2.469 -41.790 1.00 94.88 128 THR A N 1
ATOM 1044 C CA . THR A 1 128 ? 14.942 2.912 -41.291 1.00 94.88 128 THR A CA 1
ATOM 1045 C C . THR A 1 128 ? 14.347 1.917 -40.307 1.00 94.88 128 THR A C 1
ATOM 1047 O O . THR A 1 128 ? 13.807 2.343 -39.290 1.00 94.88 128 THR A O 1
ATOM 1050 N N . MET A 1 129 ? 14.491 0.611 -40.542 1.00 95.31 129 MET A N 1
ATOM 1051 C CA . MET A 1 129 ? 14.024 -0.402 -39.595 1.00 95.31 129 MET A CA 1
ATOM 1052 C C . MET A 1 129 ? 14.779 -0.337 -38.262 1.00 95.31 129 MET A C 1
ATOM 1054 O O . MET A 1 129 ? 14.163 -0.455 -37.207 1.00 95.31 129 MET A O 1
ATOM 1058 N N . LEU A 1 130 ? 16.090 -0.082 -38.296 1.00 96.38 130 LEU A N 1
ATOM 1059 C CA . LEU A 1 130 ? 16.921 0.059 -37.098 1.00 96.38 130 LEU A CA 1
ATOM 1060 C C . LEU A 1 130 ? 16.536 1.314 -36.302 1.00 96.38 130 LEU A C 1
ATOM 1062 O O . LEU A 1 130 ? 16.352 1.240 -35.091 1.00 96.38 130 LEU A O 1
ATOM 1066 N N . VAL A 1 131 ? 16.325 2.444 -36.985 1.00 96.75 131 VAL A N 1
ATOM 1067 C CA . VAL A 1 131 ? 15.834 3.685 -36.362 1.00 96.75 131 VAL A CA 1
ATOM 1068 C C . VAL A 1 131 ? 14.445 3.485 -35.758 1.00 96.75 131 VAL A C 1
ATOM 1070 O O . VAL A 1 131 ? 14.218 3.887 -34.621 1.00 96.75 131 VAL A O 1
ATOM 1073 N N . MET A 1 132 ? 13.529 2.837 -36.482 1.00 96.25 132 MET A N 1
ATOM 1074 C CA . MET A 1 132 ? 12.177 2.559 -35.993 1.00 96.25 132 MET A CA 1
ATOM 1075 C C . MET A 1 132 ? 12.209 1.629 -34.776 1.00 96.25 132 MET A C 1
ATOM 1077 O O . MET A 1 132 ? 11.532 1.897 -33.790 1.00 96.25 132 MET A O 1
ATOM 1081 N N . SER A 1 133 ? 13.034 0.577 -34.809 1.00 96.12 133 SER A N 1
ATOM 1082 C CA . SER A 1 133 ? 13.216 -0.346 -33.685 1.00 96.12 133 SER A CA 1
ATOM 1083 C C . SER A 1 133 ? 13.811 0.361 -32.468 1.00 96.12 133 SER A C 1
ATOM 1085 O O . SER A 1 133 ? 13.296 0.198 -31.367 1.00 96.12 133 SER A O 1
ATOM 1087 N N . ALA A 1 134 ? 14.852 1.179 -32.652 1.00 95.81 134 ALA A N 1
ATOM 1088 C CA . ALA A 1 134 ? 15.459 1.958 -31.575 1.00 95.81 134 ALA A CA 1
ATOM 1089 C C . ALA A 1 134 ? 14.463 2.968 -30.981 1.00 95.81 134 ALA A C 1
ATOM 1091 O O . ALA A 1 134 ? 14.329 3.072 -29.760 1.00 95.81 134 ALA A O 1
ATOM 1092 N N . GLY A 1 135 ? 13.708 3.660 -31.839 1.00 96.00 135 GLY A N 1
ATOM 1093 C CA . GLY A 1 135 ? 12.638 4.568 -31.431 1.00 96.00 135 GLY A CA 1
ATOM 1094 C C . GLY A 1 135 ? 11.539 3.850 -30.651 1.00 96.00 135 GLY A C 1
ATOM 1095 O O . GLY A 1 135 ? 11.137 4.320 -29.591 1.00 96.00 135 GLY A O 1
ATOM 1096 N N . TRP A 1 136 ? 11.110 2.675 -31.116 1.00 95.06 136 TRP A N 1
ATOM 1097 C CA . TRP A 1 136 ? 10.120 1.850 -30.427 1.00 95.06 136 TRP A CA 1
ATOM 1098 C C . TRP A 1 136 ? 10.610 1.392 -29.050 1.00 95.06 136 TRP A C 1
ATOM 1100 O O . TRP A 1 136 ? 9.877 1.495 -28.067 1.00 95.06 136 TRP A O 1
ATOM 1110 N N . THR A 1 137 ? 11.863 0.942 -28.943 1.00 92.94 137 THR A N 1
ATOM 1111 C CA . THR A 1 137 ? 12.449 0.568 -27.647 1.00 92.94 137 THR A CA 1
ATOM 1112 C C . THR A 1 137 ? 12.562 1.762 -26.702 1.00 92.94 137 THR A C 1
ATOM 1114 O O . THR A 1 137 ? 12.197 1.649 -25.535 1.00 92.94 137 THR A O 1
ATOM 1117 N N . GLY A 1 138 ? 12.992 2.923 -27.208 1.00 93.50 138 GLY A N 1
ATOM 1118 C CA . GLY A 1 138 ? 13.083 4.155 -26.427 1.00 93.50 138 GLY A CA 1
ATOM 1119 C C . GLY A 1 138 ? 11.718 4.638 -25.941 1.00 93.50 138 GLY A C 1
ATOM 1120 O O . GLY A 1 138 ? 11.597 5.068 -24.798 1.00 93.50 138 GLY A O 1
ATOM 1121 N N . LEU A 1 139 ? 10.677 4.501 -26.768 1.00 93.62 139 LEU A N 1
ATOM 1122 C CA . LEU A 1 139 ? 9.304 4.820 -26.385 1.00 93.62 139 LEU A CA 1
ATOM 1123 C C . LEU A 1 139 ? 8.817 3.921 -25.243 1.00 93.62 139 LEU A C 1
ATOM 1125 O O . LEU A 1 139 ? 8.283 4.433 -24.266 1.00 93.62 139 LEU A O 1
ATOM 1129 N N . ASN A 1 140 ? 9.037 2.605 -25.327 1.00 92.94 140 ASN A N 1
ATOM 1130 C CA . ASN A 1 140 ? 8.644 1.679 -24.259 1.00 92.94 140 ASN A CA 1
ATOM 1131 C C . ASN A 1 140 ? 9.388 1.968 -22.942 1.00 92.94 140 ASN A C 1
ATOM 1133 O O . ASN A 1 140 ? 8.767 1.991 -21.881 1.00 92.94 140 ASN A O 1
ATOM 1137 N N . LEU A 1 141 ? 10.692 2.262 -23.008 1.00 89.00 141 LEU A N 1
ATOM 1138 C CA . LEU A 1 141 ? 11.485 2.690 -21.847 1.00 89.00 141 LEU A CA 1
ATOM 1139 C C . LEU A 1 141 ? 10.946 3.993 -21.239 1.00 89.00 141 LEU A C 1
ATOM 1141 O O . LEU A 1 141 ? 10.783 4.089 -20.024 1.00 89.00 141 LEU A O 1
ATOM 1145 N N . GLY A 1 142 ? 10.629 4.978 -22.082 1.00 91.62 142 GLY A N 1
ATOM 1146 C CA . GLY A 1 142 ? 10.066 6.257 -21.654 1.00 91.62 142 GLY A CA 1
ATOM 1147 C C . GLY A 1 142 ? 8.688 6.117 -21.007 1.00 91.62 142 GLY A C 1
ATOM 1148 O O . GLY A 1 142 ? 8.436 6.755 -19.990 1.00 91.62 142 GLY A O 1
ATOM 1149 N N . LEU A 1 143 ? 7.821 5.255 -21.546 1.00 88.50 143 LEU A N 1
ATOM 1150 C CA . LEU A 1 143 ? 6.505 4.970 -20.966 1.00 88.50 143 LEU A CA 1
ATOM 1151 C C . LEU A 1 143 ? 6.628 4.291 -19.598 1.00 88.50 143 LEU A C 1
ATOM 1153 O O . LEU A 1 143 ? 5.965 4.711 -18.655 1.00 88.50 143 LEU A O 1
ATOM 1157 N N . SER A 1 144 ? 7.507 3.294 -19.456 1.00 81.56 144 SER A N 1
ATOM 1158 C CA . SER A 1 144 ? 7.748 2.637 -18.163 1.00 81.56 144 SER A CA 1
ATOM 1159 C C . SER A 1 144 ? 8.280 3.614 -17.113 1.00 81.56 144 SER A C 1
ATOM 1161 O O . SER A 1 144 ? 7.806 3.606 -15.979 1.00 81.56 144 SER A O 1
ATOM 1163 N N . TRP A 1 145 ? 9.233 4.473 -17.489 1.00 85.50 145 TRP A N 1
ATOM 1164 C CA . TRP A 1 145 ? 9.738 5.525 -16.608 1.00 85.50 145 TRP A CA 1
ATOM 1165 C C . TRP A 1 145 ? 8.638 6.521 -16.224 1.00 85.50 145 TRP A C 1
ATOM 1167 O O . TRP A 1 145 ? 8.517 6.887 -15.058 1.00 85.50 145 TRP A O 1
ATOM 1177 N N . TRP A 1 146 ? 7.811 6.926 -17.189 1.00 85.56 146 TRP A N 1
ATOM 1178 C CA . TRP A 1 146 ? 6.703 7.845 -16.953 1.00 85.56 146 TRP A CA 1
ATOM 1179 C C . TRP A 1 146 ? 5.670 7.272 -15.978 1.00 85.56 146 TRP A C 1
ATOM 1181 O O . TRP A 1 146 ? 5.231 7.988 -15.083 1.00 85.56 146 TRP A O 1
ATOM 1191 N N . HIS A 1 147 ? 5.314 5.990 -16.104 1.00 79.62 147 HIS A N 1
ATOM 1192 C CA . HIS A 1 147 ? 4.430 5.322 -15.145 1.00 79.62 147 HIS A CA 1
ATOM 1193 C C . HIS A 1 147 ? 5.015 5.332 -13.727 1.00 79.62 147 HIS A C 1
ATOM 1195 O O . HIS A 1 147 ? 4.321 5.724 -12.794 1.00 79.62 147 HIS A O 1
ATOM 1201 N N . GLY A 1 148 ? 6.305 5.010 -13.573 1.00 74.94 148 GLY A N 1
ATOM 1202 C CA . GLY A 1 148 ? 6.984 5.109 -12.276 1.00 74.94 148 GLY A CA 1
ATOM 1203 C C . GLY A 1 148 ? 6.962 6.531 -11.709 1.00 74.94 148 GLY A C 1
ATOM 1204 O O . GLY A 1 148 ? 6.633 6.725 -10.546 1.00 74.94 148 GLY A O 1
ATOM 1205 N N . TYR A 1 149 ? 7.214 7.538 -12.548 1.00 79.75 149 TYR A N 1
ATOM 1206 C CA . TYR A 1 149 ? 7.148 8.943 -12.145 1.00 79.75 149 TYR A CA 1
ATOM 1207 C C . TYR A 1 149 ? 5.739 9.375 -11.703 1.00 79.75 149 TYR A C 1
ATOM 1209 O O . TYR A 1 149 ? 5.600 10.134 -10.744 1.00 79.75 149 TYR A O 1
ATOM 1217 N N . GLN A 1 150 ? 4.686 8.902 -12.380 1.00 80.75 150 GLN A N 1
ATOM 1218 C CA . GLN A 1 150 ? 3.308 9.180 -11.967 1.00 80.75 150 GLN A CA 1
ATOM 1219 C C . GLN A 1 150 ? 2.982 8.561 -10.609 1.00 80.75 150 GLN A C 1
ATOM 1221 O O . GLN A 1 150 ? 2.394 9.239 -9.763 1.00 80.75 150 GLN A O 1
ATOM 1226 N N . ASP A 1 151 ? 3.392 7.313 -10.390 1.00 75.38 151 ASP A N 1
ATOM 1227 C CA . ASP A 1 151 ? 3.218 6.649 -9.102 1.00 75.38 151 ASP A CA 1
ATOM 1228 C C . ASP A 1 151 ? 3.967 7.393 -7.994 1.00 75.38 151 ASP A C 1
ATOM 1230 O O . ASP A 1 151 ? 3.400 7.644 -6.935 1.00 75.38 151 ASP A O 1
ATOM 1234 N N . ASP A 1 152 ? 5.210 7.807 -8.240 1.00 75.62 152 ASP A N 1
ATOM 1235 C CA . ASP A 1 152 ? 6.024 8.518 -7.252 1.00 75.62 152 ASP A CA 1
ATOM 1236 C C . ASP A 1 152 ? 5.408 9.872 -6.866 1.00 75.62 152 ASP A C 1
ATOM 1238 O O . ASP A 1 152 ? 5.494 10.289 -5.711 1.00 75.62 152 ASP A O 1
ATOM 1242 N N . LEU A 1 153 ? 4.748 10.561 -7.803 1.00 75.75 153 LEU A N 1
ATOM 1243 C CA . LEU A 1 153 ? 4.010 11.791 -7.505 1.00 75.75 153 LEU A CA 1
ATOM 1244 C C . LEU A 1 153 ? 2.756 11.540 -6.659 1.00 75.75 153 LEU A C 1
ATOM 1246 O O . LEU A 1 153 ? 2.419 12.375 -5.820 1.00 75.75 153 LEU A O 1
ATOM 1250 N N . HIS A 1 154 ? 2.044 10.438 -6.900 1.00 69.75 154 HIS A N 1
ATOM 1251 C CA . HIS A 1 154 ? 0.786 10.141 -6.214 1.00 69.75 154 HIS A CA 1
ATOM 1252 C C . HIS A 1 154 ? 0.998 9.465 -4.849 1.00 69.75 154 HIS A C 1
ATOM 1254 O O . HIS A 1 154 ? 0.252 9.738 -3.911 1.00 69.75 154 HIS A O 1
ATOM 1260 N N . TYR A 1 155 ? 2.024 8.619 -4.729 1.00 70.00 155 TYR A N 1
ATOM 1261 C CA . TYR A 1 155 ? 2.272 7.754 -3.569 1.00 70.00 155 TYR A CA 1
ATOM 1262 C C . TYR A 1 155 ? 3.589 8.048 -2.826 1.00 70.00 155 TYR A C 1
ATOM 1264 O O . TYR A 1 155 ? 3.792 7.532 -1.728 1.00 70.00 155 TYR A O 1
ATOM 1272 N N . GLY A 1 156 ? 4.489 8.868 -3.381 1.00 64.06 156 GLY A N 1
ATOM 1273 C CA . GLY A 1 156 ? 5.816 9.119 -2.808 1.00 64.06 156 GLY A CA 1
ATOM 1274 C C . GLY A 1 156 ? 6.789 7.936 -2.945 1.00 64.06 156 GLY A C 1
ATOM 1275 O O . GLY A 1 156 ? 6.396 6.798 -3.196 1.00 64.06 156 GLY A O 1
ATOM 1276 N N . TYR A 1 157 ? 8.088 8.207 -2.768 1.00 58.94 157 TYR A N 1
ATOM 1277 C CA . TYR A 1 157 ? 9.143 7.188 -2.714 1.00 58.94 157 TYR A CA 1
ATOM 1278 C C . TYR A 1 157 ? 9.900 7.303 -1.380 1.00 58.94 157 TYR A C 1
ATOM 1280 O O . TYR A 1 157 ? 10.531 8.339 -1.144 1.00 58.94 157 TYR A O 1
ATOM 1288 N N . PRO A 1 158 ? 9.883 6.284 -0.498 1.00 60.22 158 PRO A N 1
ATOM 1289 C CA . PRO A 1 158 ? 9.229 4.973 -0.627 1.00 60.22 158 PRO A CA 1
ATOM 1290 C C . PRO A 1 158 ? 7.690 5.051 -0.613 1.00 60.22 158 PRO A C 1
ATOM 1292 O O . PRO A 1 158 ? 7.121 5.970 -0.023 1.00 60.22 158 PRO A O 1
ATOM 1295 N N . ARG A 1 159 ? 7.031 4.073 -1.257 1.00 76.81 159 ARG A N 1
ATOM 1296 C CA . ARG A 1 159 ? 5.570 4.024 -1.454 1.00 76.81 159 ARG A CA 1
ATOM 1297 C C . ARG A 1 159 ? 4.874 3.777 -0.119 1.00 76.81 159 ARG A C 1
ATOM 1299 O O . ARG A 1 159 ? 4.757 2.637 0.333 1.00 76.81 159 ARG A O 1
ATOM 1306 N N . THR A 1 160 ? 4.461 4.866 0.518 1.00 85.50 160 THR A N 1
ATOM 1307 C CA . THR A 1 160 ? 3.742 4.854 1.791 1.00 85.50 160 THR A CA 1
ATOM 1308 C C . THR A 1 160 ? 2.398 5.538 1.604 1.00 85.50 160 THR A C 1
ATOM 1310 O O . THR A 1 160 ? 2.297 6.597 0.992 1.00 85.50 160 THR A O 1
ATOM 1313 N N . PHE A 1 161 ? 1.348 4.921 2.119 1.00 90.50 161 PHE A N 1
ATOM 1314 C CA . PHE A 1 161 ? 0.000 5.457 2.124 1.00 90.50 161 PHE A CA 1
ATOM 1315 C C . PHE A 1 161 ? -0.434 5.638 3.566 1.00 90.50 161 PHE A C 1
ATOM 1317 O O . PHE A 1 161 ? -0.231 4.751 4.389 1.00 90.50 161 PHE A O 1
ATOM 1324 N N . GLN A 1 162 ? -1.045 6.773 3.877 1.00 93.19 162 GLN A N 1
ATOM 1325 C CA . GLN A 1 162 ? -1.529 7.057 5.221 1.00 93.19 162 GLN A CA 1
ATOM 1326 C C . GLN A 1 162 ? -2.970 7.543 5.191 1.00 93.19 162 GLN A C 1
ATOM 1328 O O . GLN A 1 162 ? -3.379 8.244 4.263 1.00 93.19 162 GLN A O 1
ATOM 1333 N N . THR A 1 163 ? -3.746 7.172 6.204 1.00 95.00 163 THR A N 1
ATOM 1334 C CA . THR A 1 163 ? -5.148 7.575 6.320 1.00 95.00 163 THR A CA 1
ATOM 1335 C C . THR A 1 163 ? -5.638 7.465 7.759 1.00 95.00 163 THR A C 1
ATOM 1337 O O . THR A 1 163 ? -5.140 6.643 8.523 1.00 95.00 163 THR A O 1
ATOM 1340 N N . ASP A 1 164 ? -6.631 8.273 8.119 1.00 96.38 164 ASP A N 1
ATOM 1341 C CA . ASP A 1 164 ? -7.290 8.225 9.423 1.00 96.38 164 ASP A CA 1
ATOM 1342 C C . ASP A 1 164 ? -8.692 7.639 9.271 1.00 96.38 164 ASP A C 1
ATOM 1344 O O . ASP A 1 164 ? -9.481 8.090 8.436 1.00 96.38 164 ASP A O 1
ATOM 1348 N N . MET A 1 165 ? -9.029 6.644 10.092 1.00 96.25 165 MET A N 1
ATOM 1349 C CA . MET A 1 165 ? -10.342 6.003 10.051 1.00 96.25 165 MET A CA 1
ATOM 1350 C C . MET A 1 165 ? -10.837 5.599 11.440 1.00 96.25 165 MET A C 1
ATOM 1352 O O . MET A 1 165 ? -10.108 5.039 12.258 1.00 96.25 165 MET A O 1
ATOM 1356 N N . ALA A 1 166 ? -12.121 5.845 11.708 1.00 95.69 166 ALA A N 1
ATOM 1357 C CA . ALA A 1 166 ? -12.781 5.423 12.941 1.00 95.69 166 ALA A CA 1
ATOM 1358 C C . ALA A 1 166 ? -13.239 3.960 12.836 1.00 95.69 166 ALA A C 1
ATOM 1360 O O . ALA A 1 166 ? -14.393 3.684 12.524 1.00 95.69 166 ALA A O 1
ATOM 1361 N N . VAL A 1 167 ? -12.332 3.023 13.116 1.00 95.31 167 VAL A N 1
ATOM 1362 C CA . VAL A 1 167 ? -12.612 1.572 13.069 1.00 95.31 167 VAL A CA 1
ATOM 1363 C C . VAL A 1 167 ? -13.038 0.983 14.421 1.00 95.31 167 VAL A C 1
ATOM 1365 O O . VAL A 1 167 ? -13.295 -0.212 14.532 1.00 95.31 167 VAL A O 1
ATOM 1368 N N . GLY A 1 168 ? -13.115 1.819 15.462 1.00 93.31 168 GLY A N 1
ATOM 1369 C CA . GLY A 1 168 ? -13.504 1.404 16.814 1.00 93.31 168 GLY A CA 1
ATOM 1370 C C . GLY A 1 168 ? -12.356 0.896 17.690 1.00 93.31 168 GLY A C 1
ATOM 1371 O O . GLY A 1 168 ? -12.612 0.368 18.770 1.00 93.31 168 GLY A O 1
ATOM 1372 N N . HIS A 1 169 ? -11.100 1.069 17.272 1.00 93.50 169 HIS A N 1
ATOM 1373 C CA . HIS A 1 169 ? -9.932 0.709 18.075 1.00 93.50 169 HIS A CA 1
ATOM 1374 C C . HIS A 1 169 ? -9.445 1.917 18.883 1.00 93.50 169 HIS A C 1
ATOM 1376 O O . HIS A 1 169 ? -8.808 2.834 18.369 1.00 93.50 169 HIS A O 1
ATOM 1382 N N . GLY A 1 170 ? -9.744 1.918 20.182 1.00 87.38 170 GLY A N 1
ATOM 1383 C CA . GLY A 1 170 ? -9.379 3.011 21.082 1.00 87.38 170 GLY A CA 1
ATOM 1384 C C . GLY A 1 170 ? -10.379 4.169 21.061 1.00 87.38 170 GLY A C 1
ATOM 1385 O O . GLY A 1 170 ? -11.553 4.007 20.733 1.00 87.38 170 GLY A O 1
ATOM 1386 N N . THR A 1 171 ? -9.930 5.348 21.487 1.00 87.88 171 THR A N 1
ATOM 1387 C CA . THR A 1 171 ? -10.783 6.536 21.606 1.00 87.88 171 THR A CA 1
ATOM 1388 C C . THR A 1 171 ? -10.601 7.439 20.391 1.00 87.88 171 THR A C 1
ATOM 1390 O O . THR A 1 171 ? -9.655 8.219 20.348 1.00 87.88 171 THR A O 1
ATOM 1393 N N . GLY A 1 172 ? -11.515 7.357 19.422 1.00 90.50 172 GLY A N 1
ATOM 1394 C CA . GLY A 1 172 ? -11.528 8.224 18.239 1.00 90.50 172 GLY A CA 1
ATOM 1395 C C . GLY A 1 172 ? -11.108 7.514 16.950 1.00 90.50 172 GLY A C 1
ATOM 1396 O O . GLY A 1 172 ? -11.391 6.332 16.767 1.00 90.50 172 GLY A O 1
ATOM 1397 N N . GLN A 1 173 ? -10.491 8.264 16.035 1.00 95.00 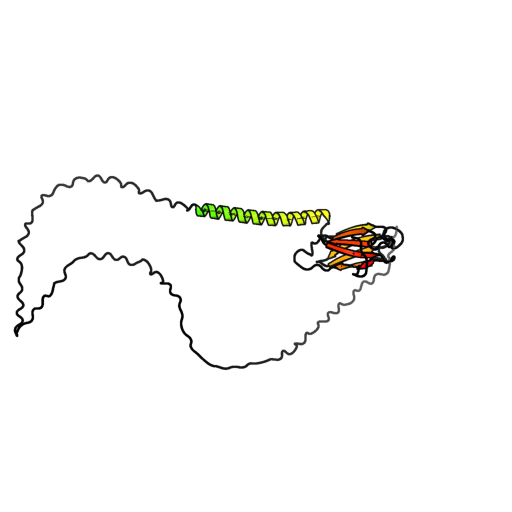173 GLN A N 1
ATOM 1398 C CA . GLN A 1 173 ? -9.979 7.748 14.763 1.00 95.00 173 GLN A CA 1
ATOM 1399 C C . GLN A 1 173 ? -8.616 7.079 14.973 1.00 95.00 173 GLN A C 1
ATOM 1401 O O . GLN A 1 173 ? -7.761 7.636 15.657 1.00 95.00 173 GLN A O 1
ATOM 1406 N N . SER A 1 174 ? -8.415 5.899 14.388 1.00 96.56 174 SER A N 1
ATOM 1407 C CA . SER A 1 174 ? -7.091 5.285 14.267 1.00 96.56 174 SER A CA 1
ATOM 1408 C C . SER A 1 174 ? -6.350 5.894 13.077 1.00 96.56 174 SER A C 1
ATOM 1410 O O . SER A 1 174 ? -6.965 6.138 12.038 1.00 96.56 174 SER A O 1
ATOM 1412 N N . HIS A 1 175 ? -5.038 6.084 13.215 1.00 97.00 175 HIS A N 1
ATOM 1413 C CA . HIS A 1 175 ? -4.157 6.444 12.103 1.00 97.00 175 HIS A CA 1
ATOM 1414 C C . HIS A 1 175 ? -3.554 5.176 11.504 1.00 97.00 175 HIS A C 1
ATOM 1416 O O . HIS A 1 175 ? -3.077 4.315 12.242 1.00 97.00 175 HIS A O 1
ATOM 1422 N N . PHE A 1 176 ? -3.552 5.063 10.183 1.00 97.25 176 PHE A N 1
ATOM 1423 C CA . PHE A 1 176 ? -2.998 3.929 9.456 1.00 97.25 176 PHE A CA 1
ATOM 1424 C C . PHE A 1 176 ? -1.871 4.382 8.546 1.00 97.25 176 PHE A C 1
ATOM 1426 O O . PHE A 1 176 ? -1.994 5.398 7.865 1.00 97.25 176 PHE A O 1
ATOM 1433 N N . LEU A 1 177 ? -0.819 3.574 8.485 1.00 95.88 177 LEU A N 1
ATOM 1434 C CA . LEU A 1 177 ? 0.281 3.690 7.540 1.00 95.88 177 LEU A CA 1
ATOM 1435 C C . LEU A 1 177 ? 0.458 2.344 6.835 1.00 95.88 177 LEU A C 1
ATOM 1437 O O . LEU A 1 177 ? 0.873 1.375 7.459 1.00 95.88 177 LEU A O 1
ATOM 1441 N N . ALA A 1 178 ? 0.154 2.278 5.546 1.00 95.38 178 ALA A N 1
ATOM 1442 C CA . ALA A 1 178 ? 0.468 1.141 4.694 1.00 95.38 178 ALA A CA 1
ATOM 1443 C C . ALA A 1 178 ? 1.755 1.419 3.919 1.00 95.38 178 ALA A C 1
ATOM 1445 O O . ALA A 1 178 ? 1.951 2.517 3.399 1.00 95.38 178 ALA A O 1
ATOM 1446 N N . LEU A 1 179 ? 2.635 0.433 3.829 1.00 93.06 179 LEU A N 1
ATOM 1447 C CA . LEU A 1 179 ? 3.901 0.568 3.126 1.00 93.06 179 LEU A CA 1
ATOM 1448 C C . LEU A 1 179 ? 4.308 -0.738 2.456 1.00 93.06 179 LEU A C 1
ATOM 1450 O O . LEU A 1 179 ? 3.967 -1.830 2.906 1.00 93.06 179 LEU A O 1
ATOM 1454 N N . ASN A 1 180 ? 5.047 -0.597 1.362 1.00 92.19 180 ASN A N 1
ATOM 1455 C CA . ASN A 1 180 ? 5.701 -1.706 0.692 1.00 92.19 180 ASN A CA 1
ATOM 1456 C C . ASN A 1 180 ? 7.202 -1.656 0.987 1.00 92.19 180 ASN A C 1
ATOM 1458 O O . ASN A 1 180 ? 7.914 -0.781 0.490 1.00 92.19 180 ASN A O 1
ATOM 1462 N N . LEU A 1 181 ? 7.679 -2.596 1.800 1.00 89.94 181 LEU A N 1
ATOM 1463 C CA . LEU A 1 181 ? 9.086 -2.731 2.146 1.00 89.94 181 LEU A CA 1
ATOM 1464 C C . LEU A 1 181 ? 9.704 -3.873 1.334 1.00 89.94 181 LEU A C 1
ATOM 1466 O O . LEU A 1 181 ? 9.720 -5.020 1.766 1.00 89.94 181 LEU A O 1
ATOM 1470 N N . HIS A 1 182 ? 10.216 -3.572 0.139 1.00 88.81 182 HIS A N 1
ATOM 1471 C CA . HIS A 1 182 ? 10.866 -4.557 -0.744 1.00 88.81 182 HIS A CA 1
ATOM 1472 C C . HIS A 1 182 ? 9.997 -5.785 -1.086 1.00 88.81 182 HIS A C 1
ATOM 1474 O O . HIS A 1 182 ? 10.484 -6.912 -1.115 1.00 88.81 182 HIS A O 1
ATOM 1480 N N . GLY A 1 183 ? 8.706 -5.573 -1.344 1.00 91.38 183 GLY A N 1
ATOM 1481 C CA . GLY A 1 183 ? 7.738 -6.635 -1.623 1.00 91.38 183 GLY A CA 1
ATOM 1482 C C . GLY A 1 183 ? 7.037 -7.168 -0.372 1.00 91.38 183 GLY A C 1
ATOM 1483 O O . GLY A 1 183 ? 6.109 -7.960 -0.497 1.00 91.38 183 GLY A O 1
ATOM 1484 N N . HIS A 1 184 ? 7.425 -6.730 0.826 1.00 93.44 184 HIS A N 1
ATOM 1485 C CA . HIS A 1 184 ? 6.705 -7.029 2.059 1.00 93.44 184 HIS A CA 1
ATOM 1486 C C . HIS A 1 184 ? 5.683 -5.927 2.323 1.00 93.44 184 HIS A C 1
ATOM 1488 O O . HIS A 1 184 ? 6.048 -4.795 2.644 1.00 93.44 184 HIS A O 1
ATOM 1494 N N . LEU A 1 185 ? 4.400 -6.244 2.151 1.00 94.62 185 LEU A N 1
ATOM 1495 C CA . LEU A 1 185 ? 3.340 -5.295 2.461 1.00 94.62 185 LEU A CA 1
ATOM 1496 C C . LEU A 1 185 ? 3.082 -5.284 3.964 1.00 94.62 185 LEU A C 1
ATOM 1498 O O . LEU A 1 185 ? 2.847 -6.324 4.577 1.00 94.62 185 LEU A O 1
ATOM 1502 N N . GLU A 1 186 ? 3.094 -4.096 4.547 1.00 95.50 186 GLU A N 1
ATOM 1503 C CA . GLU A 1 186 ? 2.935 -3.891 5.979 1.00 95.50 186 GLU A CA 1
ATOM 1504 C C . GLU A 1 186 ? 1.944 -2.762 6.238 1.00 95.50 186 GLU A C 1
ATOM 1506 O O . GLU A 1 186 ? 1.939 -1.749 5.538 1.00 95.50 186 GLU A O 1
ATOM 1511 N N . VAL A 1 187 ? 1.098 -2.937 7.254 1.00 97.12 187 VAL A N 1
ATOM 1512 C CA . VAL A 1 187 ? 0.193 -1.890 7.730 1.00 97.12 187 VAL A CA 1
ATOM 1513 C C . VAL A 1 187 ? 0.439 -1.657 9.206 1.00 97.12 187 VAL A C 1
ATOM 1515 O O . VAL A 1 187 ? 0.330 -2.575 10.012 1.00 97.12 187 VAL A O 1
ATOM 1518 N N . ILE A 1 188 ? 0.740 -0.420 9.569 1.00 96.94 188 ILE A N 1
ATOM 1519 C CA . ILE A 1 188 ? 0.874 0.021 10.950 1.00 96.94 188 ILE A CA 1
ATOM 1520 C C . ILE A 1 188 ? -0.392 0.786 11.316 1.00 96.94 188 ILE A C 1
ATOM 1522 O O . ILE A 1 188 ? -0.756 1.749 10.646 1.00 96.94 188 ILE A O 1
ATOM 1526 N N . GLU A 1 189 ? -1.055 0.368 12.385 1.00 97.56 189 GLU A N 1
ATOM 1527 C CA . GLU A 1 189 ? -2.167 1.089 12.994 1.00 97.56 189 GLU A CA 1
ATOM 1528 C C . GLU A 1 189 ? -1.703 1.765 14.282 1.00 97.56 189 GLU A C 1
ATOM 1530 O O . GLU A 1 189 ? -1.031 1.148 15.104 1.00 97.56 189 GLU A O 1
ATOM 1535 N N . PHE A 1 190 ? -2.140 3.001 14.496 1.00 97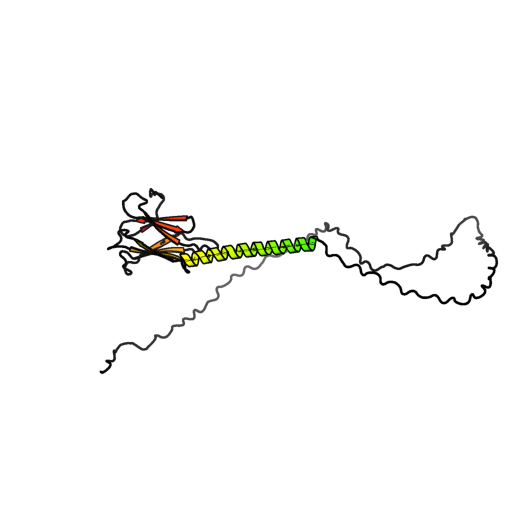.00 190 PHE A N 1
ATOM 1536 C CA . PHE A 1 190 ? -2.067 3.715 15.763 1.00 97.00 190 PHE A CA 1
ATOM 1537 C C . PHE A 1 190 ? -3.493 3.912 16.299 1.00 97.00 190 PHE A C 1
ATOM 1539 O O . PHE A 1 190 ? -4.175 4.868 15.904 1.00 97.00 190 PHE A O 1
ATOM 1546 N N . PRO A 1 191 ? -3.976 3.008 17.171 1.00 96.62 191 PRO A N 1
ATOM 1547 C CA . PRO A 1 191 ? -5.341 3.040 17.682 1.00 96.62 191 PRO A CA 1
ATOM 1548 C C . PRO A 1 191 ? -5.659 4.356 18.390 1.00 96.62 191 PRO A C 1
ATOM 1550 O O . PRO A 1 191 ? -4.928 4.779 19.289 1.00 96.62 191 PRO A O 1
ATOM 1553 N N . GLY A 1 192 ? -6.746 5.019 17.992 1.00 93.62 192 GLY A N 1
ATOM 1554 C CA . GLY A 1 192 ? -7.124 6.335 18.524 1.00 93.62 192 GLY A CA 1
ATOM 1555 C C . GLY A 1 192 ? -6.061 7.431 18.333 1.00 93.62 192 GLY A C 1
ATOM 1556 O O . GLY A 1 192 ? -6.033 8.381 19.113 1.00 93.62 192 GLY A O 1
ATOM 1557 N N . GLY A 1 193 ? -5.144 7.270 17.370 1.00 91.31 193 GLY A N 1
ATOM 1558 C CA . GLY A 1 193 ? -4.019 8.182 17.133 1.00 91.31 193 GLY A CA 1
ATOM 1559 C C . GLY A 1 193 ? -2.886 8.072 18.162 1.00 91.31 193 GLY A C 1
ATOM 1560 O O . GLY A 1 193 ? -2.015 8.939 18.219 1.00 91.31 193 GLY A O 1
ATOM 1561 N N . ASP A 1 194 ? -2.885 7.030 18.996 1.00 93.88 194 ASP A N 1
ATOM 1562 C CA . ASP A 1 194 ? -1.901 6.837 20.059 1.00 93.88 194 ASP A CA 1
ATOM 1563 C C . ASP A 1 194 ? -0.713 5.992 19.578 1.00 93.88 194 ASP A C 1
ATOM 1565 O O . ASP A 1 194 ? -0.797 4.769 19.442 1.00 93.88 194 ASP A O 1
ATOM 1569 N N . ALA A 1 195 ? 0.431 6.652 19.377 1.00 93.12 195 ALA A N 1
ATOM 1570 C CA . ALA A 1 195 ? 1.668 6.009 18.940 1.00 93.12 195 ALA A CA 1
ATOM 1571 C C . ALA A 1 195 ? 2.174 4.918 19.902 1.00 93.12 195 ALA A C 1
ATOM 1573 O O . ALA A 1 195 ? 2.860 3.989 19.477 1.00 93.12 195 ALA A O 1
ATOM 1574 N N . SER A 1 196 ? 1.827 4.995 21.19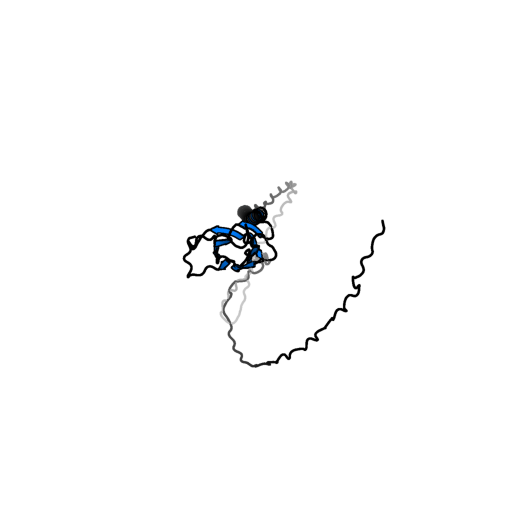2 1.00 95.56 196 SER A N 1
ATOM 1575 C CA . SER A 1 196 ? 2.249 3.999 22.186 1.00 95.56 196 SER A CA 1
ATOM 1576 C C . SER A 1 196 ? 1.532 2.653 22.044 1.00 95.56 196 SER A C 1
ATOM 1578 O O . SER A 1 196 ? 1.975 1.659 22.618 1.00 95.56 196 SER A O 1
ATOM 1580 N N . LYS A 1 197 ? 0.444 2.612 21.266 1.00 94.56 197 LYS A N 1
ATOM 1581 C CA . LYS A 1 197 ? -0.377 1.421 21.017 1.00 94.56 197 LYS A CA 1
ATOM 1582 C C . LYS A 1 197 ? -0.226 0.893 19.594 1.00 94.56 197 LYS A C 1
ATOM 1584 O O . LYS A 1 197 ? -1.110 0.183 19.128 1.00 94.56 197 LYS A O 1
ATOM 1589 N N . ALA A 1 198 ? 0.853 1.262 18.905 1.00 95.94 198 ALA A N 1
ATOM 1590 C CA . ALA A 1 198 ? 1.070 0.875 17.520 1.00 95.94 198 ALA A CA 1
ATOM 1591 C C . ALA A 1 198 ? 1.004 -0.651 17.338 1.00 95.94 198 ALA A C 1
ATOM 1593 O O . ALA A 1 198 ? 1.659 -1.397 18.071 1.00 95.94 198 ALA A O 1
ATOM 1594 N N . VAL A 1 199 ? 0.241 -1.107 16.346 1.00 96.31 199 VAL A N 1
ATOM 1595 C CA . VAL A 1 199 ? 0.132 -2.520 15.962 1.00 96.31 199 VAL A CA 1
ATOM 1596 C C . VAL A 1 199 ? 0.546 -2.669 14.505 1.00 96.31 199 VAL A C 1
ATOM 1598 O O . VAL A 1 199 ? 0.156 -1.866 13.664 1.00 96.31 199 VAL A O 1
ATOM 1601 N N . LEU A 1 200 ? 1.335 -3.703 14.211 1.00 96.31 200 LEU A N 1
ATOM 1602 C CA . LEU A 1 200 ? 1.749 -4.061 12.858 1.00 96.31 200 LEU A CA 1
ATOM 1603 C C . LEU A 1 200 ? 0.913 -5.242 12.355 1.00 96.31 200 LEU A C 1
ATOM 1605 O O . LEU A 1 200 ? 0.891 -6.304 12.979 1.00 96.31 200 LEU A O 1
ATOM 1609 N N . TYR A 1 201 ? 0.289 -5.074 11.197 1.00 96.88 201 TYR A N 1
ATOM 1610 C CA . TYR A 1 201 ? -0.372 -6.131 10.447 1.00 96.88 201 TYR A CA 1
ATOM 1611 C C . TYR A 1 201 ? 0.482 -6.498 9.234 1.00 96.88 201 TYR A C 1
ATOM 1613 O O . TYR A 1 201 ? 0.727 -5.674 8.351 1.00 96.88 201 TYR A O 1
ATOM 1621 N N . ALA A 1 202 ? 0.933 -7.751 9.200 1.00 95.75 202 ALA A N 1
ATOM 1622 C CA . ALA A 1 202 ? 1.680 -8.292 8.074 1.00 95.75 202 ALA A CA 1
ATOM 1623 C C . ALA A 1 202 ? 0.727 -8.632 6.920 1.00 95.75 202 ALA A C 1
ATOM 1625 O O . ALA A 1 202 ? -0.217 -9.410 7.088 1.00 95.75 202 ALA A O 1
ATOM 1626 N N . GLY A 1 203 ? 0.979 -8.040 5.756 1.00 94.75 203 GLY A N 1
ATOM 1627 C CA . GLY A 1 203 ? 0.309 -8.346 4.502 1.00 94.75 203 GLY A CA 1
ATOM 1628 C C . GLY A 1 203 ? 1.007 -9.452 3.701 1.00 94.75 203 GLY A C 1
ATOM 1629 O O . GLY A 1 203 ? 1.933 -10.109 4.187 1.00 94.75 203 GLY A O 1
ATOM 1630 N N . PRO A 1 204 ? 0.549 -9.687 2.461 1.00 94.62 204 PRO A N 1
ATOM 1631 C CA . PRO A 1 204 ? 1.185 -10.619 1.536 1.00 94.62 204 PRO A CA 1
ATOM 1632 C C . PRO A 1 204 ? 2.622 -10.216 1.184 1.00 94.62 204 PRO A C 1
ATOM 1634 O O . PRO A 1 204 ? 2.966 -9.034 1.157 1.00 94.62 204 PRO A O 1
ATOM 1637 N N . VAL A 1 205 ? 3.438 -11.218 0.846 1.00 95.06 205 VAL A N 1
ATOM 1638 C CA . VAL A 1 205 ? 4.773 -11.017 0.271 1.00 95.06 205 VAL A CA 1
ATOM 1639 C C . VAL A 1 205 ? 4.685 -11.155 -1.244 1.00 95.06 205 VAL A C 1
ATOM 1641 O O . VAL A 1 205 ? 4.193 -12.159 -1.761 1.00 95.06 205 VAL A O 1
ATOM 1644 N N . LEU A 1 206 ? 5.160 -10.137 -1.951 1.00 93.38 206 LEU A N 1
ATOM 1645 C CA . LEU A 1 206 ? 5.169 -10.047 -3.401 1.00 93.38 206 LEU A CA 1
ATOM 1646 C C . LEU A 1 206 ? 6.523 -10.514 -3.943 1.00 93.38 206 LEU A C 1
ATOM 1648 O O . LEU A 1 206 ? 7.577 -10.090 -3.471 1.00 93.38 206 LEU A O 1
ATOM 1652 N N . TYR A 1 207 ? 6.498 -11.365 -4.969 1.00 93.19 207 TYR A N 1
ATOM 1653 C CA . TYR A 1 207 ? 7.703 -11.919 -5.589 1.00 93.19 207 TYR A CA 1
ATOM 1654 C C . TYR A 1 207 ? 7.805 -11.518 -7.059 1.00 93.19 207 TYR A C 1
ATOM 1656 O O . TYR A 1 207 ? 6.823 -11.569 -7.800 1.00 93.19 207 TYR A O 1
ATOM 1664 N N . GLY A 1 208 ? 9.016 -11.171 -7.491 1.00 90.19 208 GLY A N 1
ATOM 1665 C CA . GLY A 1 208 ? 9.326 -10.860 -8.884 1.00 90.19 208 GLY A CA 1
ATOM 1666 C C . GLY A 1 208 ? 9.836 -9.433 -9.105 1.00 90.19 208 GLY A C 1
ATOM 1667 O O . GLY A 1 208 ? 9.911 -8.637 -8.168 1.00 90.19 208 GLY A O 1
ATOM 1668 N N . PRO A 1 209 ? 10.229 -9.109 -10.348 1.00 87.62 209 PRO A N 1
ATOM 1669 C CA . PRO A 1 209 ? 10.761 -7.795 -10.690 1.00 87.62 209 PRO A CA 1
ATOM 1670 C C . PRO A 1 209 ? 9.695 -6.702 -10.538 1.00 87.62 209 PRO A C 1
ATOM 1672 O O . PRO A 1 209 ? 8.562 -6.875 -10.984 1.00 87.62 209 PRO A O 1
ATOM 1675 N N . GLY A 1 210 ? 10.072 -5.574 -9.930 1.00 85.62 210 GLY A N 1
ATOM 1676 C CA . GLY A 1 210 ? 9.219 -4.389 -9.769 1.00 85.62 210 GLY A CA 1
ATOM 1677 C C . GLY A 1 210 ? 8.199 -4.466 -8.631 1.00 85.62 210 GLY A C 1
ATOM 1678 O O . GLY A 1 210 ? 7.431 -3.527 -8.445 1.00 85.62 210 GLY A O 1
ATOM 1679 N N . GLN A 1 211 ? 8.180 -5.553 -7.854 1.00 89.94 211 GLN A N 1
ATOM 1680 C CA . GLN A 1 211 ? 7.243 -5.706 -6.737 1.00 89.94 211 GLN A CA 1
ATOM 1681 C C . GLN A 1 211 ? 7.575 -4.820 -5.535 1.00 89.94 211 GLN A C 1
ATOM 1683 O O . GLN A 1 211 ? 6.683 -4.465 -4.775 1.00 89.94 211 GLN A O 1
ATOM 1688 N N . ASP A 1 212 ? 8.833 -4.417 -5.384 1.00 86.81 212 ASP A N 1
ATOM 1689 C CA . ASP A 1 212 ? 9.290 -3.400 -4.433 1.00 86.81 212 ASP A CA 1
ATOM 1690 C C . ASP A 1 212 ? 8.721 -2.009 -4.742 1.00 86.81 212 ASP A C 1
ATOM 1692 O O . ASP A 1 212 ? 8.604 -1.159 -3.862 1.00 86.81 212 ASP A O 1
ATOM 1696 N N . LEU A 1 213 ? 8.309 -1.812 -5.992 1.00 86.12 213 LEU A N 1
ATOM 1697 C CA . LEU A 1 213 ? 7.613 -0.637 -6.479 1.00 86.12 213 LEU A CA 1
ATOM 1698 C C . LEU A 1 213 ? 6.108 -0.899 -6.603 1.00 86.12 213 LEU A C 1
ATOM 1700 O O . LEU A 1 213 ? 5.449 -0.213 -7.358 1.00 86.12 213 LEU A O 1
ATOM 1704 N N . MET A 1 214 ? 5.492 -1.871 -5.935 1.00 88.81 214 MET A N 1
ATOM 1705 C CA . MET A 1 214 ? 4.024 -1.969 -5.982 1.00 88.81 214 MET A CA 1
ATOM 1706 C C . MET A 1 214 ? 3.411 -0.875 -5.086 1.00 88.81 214 MET A C 1
ATOM 1708 O O . MET A 1 214 ? 3.794 -0.800 -3.913 1.00 88.81 214 MET A O 1
ATOM 1712 N N . PRO A 1 215 ? 2.501 -0.010 -5.581 1.00 89.50 215 PRO A N 1
ATOM 1713 C CA . PRO A 1 215 ? 1.794 0.929 -4.719 1.00 89.50 215 PRO A CA 1
ATOM 1714 C C . PRO A 1 215 ? 0.797 0.174 -3.836 1.00 89.50 215 PRO A C 1
ATOM 1716 O O . PRO A 1 215 ? 0.198 -0.816 -4.262 1.00 89.50 215 PRO A O 1
ATOM 1719 N N . VAL A 1 216 ? 0.621 0.651 -2.606 1.00 92.00 216 VAL A N 1
ATOM 1720 C CA . VAL A 1 216 ? -0.281 0.055 -1.621 1.00 92.00 216 VAL A CA 1
ATOM 1721 C C . VAL A 1 216 ? -1.220 1.118 -1.070 1.00 92.00 216 VAL A C 1
ATOM 1723 O O . VAL A 1 216 ? -0.795 2.232 -0.779 1.00 92.00 216 VAL A O 1
ATOM 1726 N N . THR A 1 217 ? -2.503 0.791 -0.944 1.00 93.69 217 THR A N 1
ATOM 1727 C CA . THR A 1 217 ? -3.527 1.679 -0.375 1.00 93.69 217 THR A CA 1
ATOM 1728 C C . THR A 1 217 ? -4.474 0.899 0.529 1.00 93.69 217 THR A C 1
ATOM 1730 O O . THR A 1 217 ? -4.445 -0.334 0.561 1.00 93.69 217 THR A O 1
ATOM 1733 N N . LEU A 1 218 ? -5.302 1.619 1.288 1.00 95.94 218 LEU A N 1
ATOM 1734 C CA . LEU A 1 218 ? -6.299 1.030 2.178 1.00 95.94 218 LEU A CA 1
ATOM 1735 C C . LEU A 1 218 ? -7.704 1.509 1.824 1.00 95.94 218 LEU A C 1
ATOM 1737 O O . LEU A 1 218 ? -7.912 2.679 1.502 1.00 95.94 218 LEU A O 1
ATOM 1741 N N . ALA A 1 219 ? -8.674 0.614 1.974 1.00 96.25 219 ALA A N 1
ATOM 1742 C CA . ALA A 1 219 ? -10.092 0.939 2.028 1.00 96.25 219 ALA A CA 1
ATOM 1743 C C . ALA A 1 219 ? -10.725 0.288 3.259 1.00 96.25 219 ALA A C 1
ATOM 1745 O O . ALA A 1 219 ? -10.241 -0.730 3.750 1.00 96.25 219 ALA A O 1
ATOM 1746 N N . PHE A 1 220 ? -11.817 0.869 3.751 1.00 97.25 220 PHE A N 1
ATOM 1747 C CA . PHE A 1 220 ? -12.518 0.374 4.932 1.00 97.25 220 PHE A CA 1
ATOM 1748 C C . PHE A 1 220 ? -13.991 0.163 4.620 1.00 97.25 220 PHE A C 1
ATOM 1750 O O . PHE A 1 220 ? -14.661 1.072 4.125 1.00 97.25 220 PHE A O 1
ATOM 1757 N N . ARG A 1 221 ? -14.489 -1.040 4.898 1.00 96.06 221 ARG A N 1
ATOM 1758 C CA . ARG A 1 221 ? -15.876 -1.441 4.647 1.00 96.06 221 ARG A CA 1
ATOM 1759 C C . ARG A 1 221 ? -16.222 -2.620 5.544 1.00 96.06 221 ARG A C 1
ATOM 1761 O O . ARG A 1 221 ? -15.354 -3.426 5.832 1.00 96.06 221 ARG A O 1
ATOM 1768 N N . ASP A 1 222 ? -17.474 -2.725 5.959 1.00 96.00 222 ASP A N 1
ATOM 1769 C CA . ASP A 1 222 ? -17.987 -3.948 6.581 1.00 96.00 222 ASP A CA 1
ATOM 1770 C C . ASP A 1 222 ? -18.082 -5.058 5.519 1.00 96.00 222 ASP A C 1
ATOM 1772 O O . ASP A 1 222 ? -18.878 -4.945 4.579 1.00 96.00 222 ASP A O 1
ATOM 1776 N N . LEU A 1 223 ? -17.217 -6.073 5.615 1.00 95.06 223 LEU A N 1
ATOM 1777 C CA . LEU A 1 223 ? -17.139 -7.174 4.652 1.00 95.06 223 LEU A CA 1
ATOM 1778 C C . LEU A 1 223 ? -17.919 -8.396 5.126 1.00 95.06 223 LEU A C 1
ATOM 1780 O O . LEU A 1 223 ? -18.430 -9.135 4.280 1.00 95.06 223 LEU A O 1
ATOM 1784 N N . ASN A 1 224 ? -17.985 -8.621 6.440 1.00 94.56 224 ASN A N 1
ATOM 1785 C CA . ASN A 1 224 ? -18.586 -9.806 7.057 1.00 94.56 224 ASN A CA 1
ATOM 1786 C C . ASN A 1 224 ? -20.020 -9.576 7.586 1.00 94.56 224 ASN A C 1
ATOM 1788 O O . ASN A 1 224 ? -20.675 -10.530 8.012 1.00 94.56 224 ASN A O 1
ATOM 1792 N N . GLY A 1 225 ? -20.522 -8.341 7.533 1.00 93.56 225 GLY A N 1
ATOM 1793 C CA . GLY A 1 225 ? -21.861 -7.952 7.968 1.00 93.56 225 GLY A CA 1
ATOM 1794 C C . GLY A 1 225 ? -22.018 -7.813 9.483 1.00 93.56 225 GLY A C 1
ATOM 1795 O O . GLY A 1 225 ? -23.148 -7.883 9.974 1.00 93.56 225 GLY A O 1
ATOM 1796 N N . ASP A 1 226 ? -20.927 -7.670 10.241 1.00 94.19 226 ASP A N 1
ATOM 1797 C CA . ASP A 1 226 ? -20.966 -7.546 11.703 1.00 94.19 226 ASP A CA 1
ATOM 1798 C C . ASP A 1 226 ? -21.140 -6.096 12.201 1.00 94.19 226 ASP A C 1
ATOM 1800 O O . ASP A 1 226 ? -21.251 -5.854 13.409 1.00 94.19 226 ASP A O 1
ATOM 1804 N N . GLY A 1 227 ? -21.224 -5.136 11.274 1.00 94.06 227 GLY A N 1
ATOM 1805 C CA . GLY A 1 227 ? -21.393 -3.715 11.553 1.00 94.06 227 GLY A CA 1
ATOM 1806 C C . GLY A 1 227 ? -20.102 -2.991 11.936 1.00 94.06 227 GLY A C 1
ATOM 1807 O O . GLY A 1 227 ? -20.157 -1.801 12.263 1.00 94.06 227 GLY A O 1
ATOM 1808 N N . LYS A 1 228 ? -18.948 -3.665 11.912 1.00 95.50 228 LYS A N 1
ATOM 1809 C CA . LYS A 1 228 ? -17.630 -3.053 12.093 1.00 95.50 228 LYS A CA 1
ATOM 1810 C C . LYS A 1 228 ? -16.968 -2.839 10.738 1.00 95.50 228 LYS A C 1
ATOM 1812 O O . LYS A 1 228 ? -17.210 -3.548 9.771 1.00 95.50 228 LYS A O 1
ATOM 1817 N N . LEU A 1 229 ? -16.112 -1.824 10.664 1.00 96.94 229 LEU A N 1
ATOM 1818 C CA . LEU A 1 229 ? -15.318 -1.594 9.463 1.00 96.94 229 LEU A CA 1
ATOM 1819 C C . LEU A 1 229 ? -14.136 -2.559 9.441 1.00 96.94 229 LEU A C 1
ATOM 1821 O O . LEU A 1 229 ? -13.247 -2.452 10.288 1.00 96.94 229 LEU A O 1
ATOM 1825 N N . ASP A 1 230 ? -14.119 -3.446 8.453 1.00 97.31 230 ASP A N 1
ATOM 1826 C CA . ASP A 1 230 ? -12.964 -4.257 8.091 1.00 97.31 230 ASP A CA 1
ATOM 1827 C C . ASP A 1 230 ? -11.998 -3.446 7.219 1.00 97.31 230 ASP A C 1
ATOM 1829 O O . ASP A 1 230 ? -12.355 -2.412 6.643 1.00 97.31 230 ASP A O 1
ATOM 1833 N N . MET A 1 231 ? -10.756 -3.914 7.122 1.00 97.44 231 MET A N 1
ATOM 1834 C CA . MET A 1 231 ? -9.700 -3.270 6.348 1.00 97.44 231 MET A CA 1
ATOM 1835 C C . MET A 1 231 ? -9.410 -4.067 5.072 1.00 97.44 231 MET A C 1
ATOM 1837 O O . MET A 1 231 ? -9.170 -5.272 5.103 1.00 97.44 231 MET A O 1
ATOM 1841 N N . LEU A 1 232 ? -9.386 -3.374 3.939 1.00 97.12 232 LEU A N 1
ATOM 1842 C CA . LEU A 1 232 ? -8.948 -3.887 2.647 1.00 97.12 232 LEU A CA 1
ATOM 1843 C C . LEU A 1 232 ? -7.603 -3.265 2.294 1.00 97.12 232 LEU A C 1
ATOM 1845 O O . LEU A 1 232 ? -7.495 -2.051 2.146 1.00 97.12 232 LEU A O 1
ATOM 1849 N N . LEU A 1 233 ? -6.596 -4.111 2.120 1.00 96.69 233 LEU A N 1
ATOM 1850 C CA . LEU A 1 233 ? -5.290 -3.747 1.593 1.00 96.69 233 LEU A CA 1
ATOM 1851 C C . LEU A 1 233 ? -5.304 -3.925 0.076 1.00 96.69 233 LEU A C 1
ATOM 1853 O O . LEU A 1 233 ? -5.397 -5.058 -0.398 1.00 96.69 233 LEU A O 1
ATOM 1857 N N . LEU A 1 234 ? -5.215 -2.831 -0.679 1.00 94.75 234 LEU A N 1
ATOM 1858 C CA . LEU A 1 234 ? -5.203 -2.851 -2.143 1.00 94.75 234 LEU A CA 1
ATOM 1859 C C . LEU A 1 234 ? -3.776 -2.663 -2.656 1.00 94.75 234 LEU A C 1
ATOM 1861 O O . LEU A 1 234 ? -3.081 -1.742 -2.224 1.00 94.75 234 LEU A O 1
ATOM 1865 N N . TYR A 1 235 ? -3.349 -3.521 -3.579 1.00 93.31 235 TYR A N 1
ATOM 1866 C CA . TYR A 1 235 ? -2.014 -3.485 -4.174 1.00 93.31 235 TYR A CA 1
ATOM 1867 C C . TYR A 1 235 ? -2.079 -3.973 -5.625 1.00 93.31 235 TYR A C 1
ATOM 1869 O O . TYR A 1 235 ? -2.486 -5.103 -5.901 1.00 93.31 235 TYR A O 1
ATOM 1877 N N . GLY A 1 236 ? -1.719 -3.103 -6.572 1.00 88.19 236 GLY A N 1
ATOM 1878 C CA . GLY A 1 236 ? -1.983 -3.348 -7.995 1.00 88.19 236 GLY A CA 1
ATOM 1879 C C . GLY A 1 236 ? -3.472 -3.623 -8.244 1.00 88.19 236 GLY A C 1
ATOM 1880 O O . GLY A 1 236 ? -4.324 -2.869 -7.781 1.00 88.19 236 GLY A O 1
ATOM 1881 N N . ASP A 1 237 ? -3.777 -4.736 -8.913 1.00 88.75 237 ASP A N 1
ATOM 1882 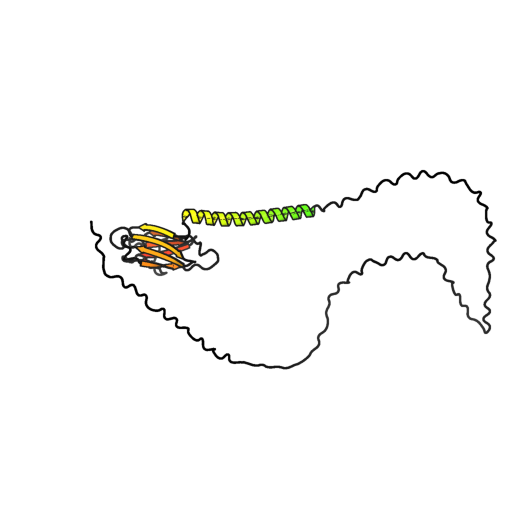C CA . ASP A 1 237 ? -5.152 -5.213 -9.153 1.00 88.75 237 ASP A CA 1
ATOM 1883 C C . ASP A 1 237 ? -5.626 -6.250 -8.111 1.00 88.75 237 ASP A C 1
ATOM 1885 O O . ASP A 1 237 ? -6.641 -6.923 -8.297 1.00 88.75 237 ASP A O 1
ATOM 1889 N N . GLN A 1 238 ? -4.867 -6.438 -7.029 1.00 92.81 238 GLN A N 1
ATOM 1890 C CA . GLN A 1 238 ? -5.116 -7.447 -6.002 1.00 92.81 238 GLN A CA 1
ATOM 1891 C C . GLN A 1 238 ? -5.552 -6.815 -4.680 1.00 92.81 238 GLN A C 1
ATOM 1893 O O . GLN A 1 238 ? -5.359 -5.625 -4.416 1.00 92.81 238 GLN A O 1
ATOM 1898 N N . THR A 1 239 ? -6.176 -7.632 -3.832 1.00 94.75 239 THR A N 1
ATOM 1899 C CA . THR A 1 239 ? -6.686 -7.191 -2.534 1.00 94.75 239 THR A CA 1
ATOM 1900 C C . THR A 1 239 ? -6.457 -8.254 -1.470 1.00 94.75 239 THR A C 1
ATOM 1902 O O . THR A 1 239 ? -6.587 -9.449 -1.734 1.00 94.75 239 THR A O 1
ATOM 1905 N N . ALA A 1 240 ? -6.131 -7.824 -0.254 1.00 95.50 240 ALA A N 1
ATOM 1906 C CA . ALA A 1 240 ? -6.093 -8.669 0.933 1.00 95.50 240 ALA A CA 1
ATOM 1907 C C . ALA A 1 240 ? -7.025 -8.086 2.000 1.00 95.50 240 ALA A C 1
ATOM 1909 O O . ALA A 1 240 ? -6.939 -6.905 2.331 1.00 95.50 240 ALA A O 1
ATOM 1910 N N . ALA A 1 241 ? -7.928 -8.914 2.522 1.00 96.44 241 ALA A N 1
ATOM 1911 C CA . ALA A 1 241 ? -8.908 -8.504 3.519 1.00 96.44 241 ALA A CA 1
ATOM 1912 C C . ALA A 1 241 ? -8.431 -8.819 4.940 1.00 96.44 241 ALA A C 1
ATOM 1914 O O . ALA A 1 241 ? -7.837 -9.868 5.202 1.00 96.44 241 ALA A O 1
ATOM 1915 N N . PHE A 1 242 ? -8.745 -7.915 5.859 1.00 97.44 242 PHE A N 1
ATOM 1916 C CA . PHE A 1 242 ? -8.433 -7.993 7.273 1.00 97.44 242 PHE A CA 1
ATOM 1917 C C . PHE A 1 242 ? -9.697 -7.718 8.088 1.00 97.44 242 PHE A C 1
ATOM 1919 O O . PHE A 1 242 ? -10.254 -6.625 8.025 1.00 97.44 242 PHE A O 1
ATOM 1926 N N . ILE A 1 243 ? -10.131 -8.707 8.866 1.00 97.56 243 ILE A N 1
ATOM 1927 C CA . ILE A 1 243 ? -11.373 -8.671 9.637 1.00 97.56 243 ILE A CA 1
ATOM 1928 C C . ILE A 1 243 ? -11.157 -7.984 10.975 1.00 97.56 243 ILE A C 1
ATOM 1930 O O . ILE A 1 243 ? -10.209 -8.296 11.704 1.00 97.56 243 ILE A O 1
ATOM 1934 N N . ASN A 1 244 ? -12.060 -7.069 11.300 1.00 96.94 244 ASN A N 1
ATOM 1935 C CA . ASN A 1 244 ? -12.069 -6.312 12.532 1.00 96.94 244 ASN A CA 1
ATOM 1936 C C . ASN A 1 244 ? -12.589 -7.173 13.690 1.00 96.94 244 ASN A C 1
ATOM 1938 O O . ASN A 1 244 ? -13.745 -7.581 13.758 1.00 96.94 244 ASN A O 1
ATOM 1942 N N . THR A 1 245 ? -11.723 -7.435 14.665 1.00 94.81 245 THR A N 1
ATOM 1943 C CA . THR A 1 245 ? -12.072 -8.217 15.862 1.00 94.81 245 THR A CA 1
ATOM 1944 C C . THR A 1 245 ? -12.659 -7.354 16.987 1.00 94.81 245 THR A C 1
ATOM 1946 O O . THR A 1 245 ? -13.201 -7.874 17.961 1.00 94.81 245 THR A O 1
ATOM 1949 N N . GLY A 1 246 ? -12.633 -6.027 16.844 1.00 92.25 246 GLY A N 1
ATOM 1950 C CA . GLY A 1 246 ? -13.051 -5.023 17.824 1.00 92.25 246 GLY A CA 1
ATOM 1951 C C . GLY A 1 246 ? -11.898 -4.420 18.630 1.00 92.25 246 GLY A C 1
ATOM 1952 O O . GLY A 1 246 ? -12.055 -3.346 19.201 1.00 92.25 246 GLY A O 1
ATOM 1953 N N . THR A 1 247 ? -10.742 -5.082 18.679 1.00 90.88 247 THR A N 1
ATOM 1954 C CA . THR A 1 247 ? -9.522 -4.570 19.335 1.00 90.88 247 THR A CA 1
ATOM 1955 C C . THR A 1 247 ? -8.327 -4.480 18.391 1.00 90.88 247 THR A C 1
ATOM 1957 O O . THR A 1 247 ? -7.245 -4.083 18.809 1.00 90.88 247 THR A O 1
ATOM 1960 N N . GLY A 1 248 ? -8.506 -4.911 17.149 1.00 94.69 248 GLY A N 1
ATOM 1961 C CA . GLY A 1 248 ? -7.473 -5.021 16.136 1.00 94.69 248 GLY A CA 1
ATOM 1962 C C . GLY A 1 248 ? -7.987 -5.806 14.936 1.00 94.69 248 GLY A C 1
ATOM 1963 O O . GLY A 1 248 ? -9.131 -6.277 14.915 1.00 94.69 248 GLY A O 1
ATOM 1964 N N . PHE A 1 249 ? -7.117 -5.999 13.958 1.00 97.12 249 PHE A N 1
ATOM 1965 C CA . PHE A 1 249 ? -7.420 -6.749 12.748 1.00 97.12 249 PHE A CA 1
ATOM 1966 C C . PHE A 1 249 ? -6.754 -8.126 12.724 1.00 97.12 249 PHE A C 1
ATOM 1968 O O . PHE A 1 249 ? -5.686 -8.341 13.297 1.00 97.12 249 PHE A O 1
ATOM 1975 N N . ARG A 1 250 ? -7.370 -9.067 12.008 1.00 95.62 250 ARG A N 1
ATOM 1976 C CA . ARG A 1 250 ? -6.755 -10.349 11.637 1.00 95.62 250 ARG A CA 1
ATOM 1977 C C . ARG A 1 250 ? -6.896 -10.585 10.135 1.00 95.62 250 ARG A C 1
ATOM 1979 O O . ARG A 1 250 ? -7.893 -10.142 9.573 1.00 95.62 250 ARG A O 1
ATOM 1986 N N . PRO A 1 251 ? -5.985 -11.318 9.478 1.00 95.94 251 PRO A N 1
ATOM 1987 C CA . PRO A 1 251 ? -6.198 -11.740 8.099 1.00 95.94 251 PRO A CA 1
ATOM 1988 C C . PRO A 1 251 ? -7.529 -12.486 7.945 1.00 95.94 251 PRO A C 1
ATOM 1990 O O . PRO A 1 251 ? -7.899 -13.308 8.796 1.00 95.94 251 PRO A O 1
ATOM 1993 N N . ALA A 1 252 ? -8.256 -12.183 6.872 1.00 94.38 252 ALA A N 1
ATOM 1994 C CA . ALA A 1 252 ? -9.452 -12.927 6.520 1.00 94.38 252 ALA A CA 1
ATOM 1995 C C . ALA A 1 252 ? -9.084 -14.353 6.095 1.00 94.38 252 ALA A C 1
ATOM 1997 O O . ALA A 1 252 ? -8.032 -14.610 5.506 1.00 94.38 252 ALA A O 1
ATOM 1998 N N . THR A 1 253 ? -9.966 -15.291 6.404 1.00 92.56 253 THR A N 1
ATOM 1999 C CA . THR A 1 253 ? -9.804 -16.712 6.106 1.00 92.56 253 THR A CA 1
ATOM 2000 C C . THR A 1 253 ? -10.925 -17.187 5.192 1.00 92.56 253 THR A C 1
ATOM 2002 O O . THR A 1 253 ? -11.947 -16.526 5.048 1.00 92.56 253 THR A O 1
ATOM 2005 N N . VAL A 1 254 ? -10.775 -18.377 4.608 1.00 87.75 254 VAL A N 1
ATOM 2006 C CA . VAL A 1 254 ? -11.799 -18.981 3.729 1.00 87.75 254 VAL A CA 1
ATOM 2007 C C . VAL A 1 254 ? -13.135 -19.223 4.456 1.00 87.75 254 VAL A C 1
ATOM 2009 O O . VAL A 1 254 ? -14.168 -19.396 3.819 1.00 87.75 254 VAL A O 1
ATOM 2012 N N . GLN A 1 255 ? -13.125 -19.247 5.790 1.00 86.38 255 GLN A N 1
ATOM 2013 C CA . GLN A 1 255 ? -14.320 -19.424 6.618 1.00 86.38 255 GLN A CA 1
ATOM 2014 C C . GLN A 1 255 ? -15.118 -18.125 6.786 1.00 86.38 255 GLN A C 1
ATOM 2016 O O . GLN A 1 255 ? -16.282 -18.177 7.177 1.00 86.38 255 GLN A O 1
ATOM 2021 N N . ASP A 1 256 ? -14.507 -16.974 6.503 1.00 87.25 256 ASP A N 1
ATOM 2022 C CA . ASP A 1 256 ? -15.169 -15.683 6.597 1.00 87.25 256 ASP A CA 1
ATOM 2023 C C . ASP A 1 256 ? -16.012 -15.452 5.333 1.00 87.25 256 ASP A C 1
ATOM 2025 O O . ASP A 1 256 ? -15.520 -15.516 4.205 1.00 87.25 256 ASP A O 1
ATOM 2029 N N . HIS A 1 257 ? -17.304 -15.186 5.512 1.00 83.50 257 HIS A N 1
ATOM 2030 C CA . HIS A 1 257 ? -18.192 -14.836 4.407 1.00 83.50 257 HIS A CA 1
ATOM 2031 C C . HIS A 1 257 ? -18.000 -13.361 4.050 1.00 83.50 257 HIS A C 1
ATOM 2033 O O . HIS A 1 257 ? -18.588 -12.493 4.686 1.00 83.50 257 HIS A O 1
ATOM 2039 N N . LEU A 1 258 ? -17.157 -13.087 3.052 1.00 86.69 258 LEU A N 1
ATOM 2040 C CA . LEU A 1 258 ? -16.823 -11.724 2.635 1.00 86.69 258 LEU A CA 1
ATOM 2041 C C . LEU A 1 258 ? -17.713 -11.235 1.493 1.00 86.69 258 LEU A C 1
ATOM 2043 O O . LEU A 1 258 ? -17.962 -11.955 0.525 1.00 86.69 258 LEU A O 1
ATOM 2047 N N . THR A 1 259 ? -18.107 -9.969 1.572 1.00 82.31 259 THR A N 1
ATOM 2048 C CA . THR A 1 259 ? -18.758 -9.231 0.487 1.00 82.31 259 THR A CA 1
ATOM 2049 C C . THR A 1 259 ? -17.828 -8.123 -0.011 1.00 82.31 259 THR A C 1
ATOM 2051 O O . THR A 1 259 ? -17.719 -7.062 0.599 1.00 82.31 259 THR A O 1
ATOM 2054 N N . LEU A 1 260 ? -17.112 -8.400 -1.107 1.00 75.81 260 LEU A N 1
ATOM 2055 C CA . LEU A 1 260 ? -16.185 -7.461 -1.757 1.00 75.81 260 LEU A CA 1
ATOM 2056 C C . LEU A 1 260 ? -16.937 -6.516 -2.705 1.00 75.81 260 LEU A C 1
ATOM 2058 O O . LEU A 1 260 ? -17.766 -7.010 -3.501 1.00 75.81 260 LEU A O 1
#

Sequence (260 aa):
MSLRQQPGVPTTFPPRYTQRATVRPQDTDEEEPYGYDQEADDDAYDDYYPSRLPNSAIRWQGLTSKQPQHVVMTQGPHKVVRYRYQQVPPRQSRTQDAVPPVPVSQRPAAPHPKRAHRVHWLVYVGLTMLVMSAGWTGLNLGLSWWHGYQDDLHYGYPRTFQTDMAVGHGTGQSHFLALNLHGHLEVIEFPGGDASKAVLYAGPVLYGPGQDLMPVTLAFRDLNGDGKLDMLLLYGDQTAAFINTGTGFRPATVQDHLTL

Secondary structure (DSSP, 8-state):
---PPPP-----PPP--------PPPP-----------------------PPPPS--------------------SS----------PPP----------------PPPPPPPP---PPPHHHHHHHHHHHHHHHHHHHHHHHHHHHHHHHHHHHTTTTEEEEEE--SSSSSPEEEEEEEETTEEEEEEEGGG-GGG-EEEEEEEP-STTGGG--EEEEEE-SSSSSS-EEEEEETTEEEEEEE-SSSEEE--TTS----

pLDDT: mean 72.76, std 21.64, range [34.09, 97.56]

Foldseek 3Di:
DDDDDDDDDDPDDDDDPPPPDDPDDDDDDDDDDDDDDDDDDDDDDDDDDDDDDDPPDDDDDDDPDDDDDDDDDDDDDDPDDDDDDDDDPPPPPDPDDDDPDDPDPPDPDDDDPDPDPDDDVVVVVVVVVVVVVVVVVVVVVVVVVVVLVVQCVVQNVQRKDKDWAPQQAADATKIWIWGQDQQWTKIWIQGNVNPVPIDIDTDDGDDDPCSSVWHWDWDWDDFQPPPGTWIWIDTDPDIWTWDDPNNDTDTDDPPRRTDD